Protein AF-A0A4D6GZR5-F1 (afdb_monomer_lite)

Secondary structure (DSSP, 8-state):
-PPPPEETTS--TTHHHHHHHHHHHHHHH-HHHHHHHHHHHHHHHHHHHSTT---TTTT--SHHHHHHHHHHHHHIIIIIIHHHHHHHHHHTT--HHHHHHHHHHHHHHHHHHHHHHHHHHHHHHHHHHHHHHHHHHHHHHHHHHHHS-S-----TTPPPHHHHHHHHHHHHHHHHHHHHHHHHHHHHHHHHHHHHHHHHHHTT--GGG-SSEE--TTHHHHHHHHHHHHHHHHHHHHHHHHHHHHHTTSHHHHTT-

Structure (mmCIF, N/CA/C/O backbone):
data_AF-A0A4D6GZR5-F1
#
_entry.id   AF-A0A4D6GZR5-F1
#
loop_
_atom_site.group_PDB
_atom_site.id
_atom_site.type_symbol
_atom_site.label_atom_id
_atom_site.label_alt_id
_atom_site.label_comp_id
_atom_site.label_asym_id
_atom_site.label_entity_id
_atom_site.label_seq_id
_atom_site.pdbx_PDB_ins_code
_atom_site.Cartn_x
_atom_site.Cartn_y
_atom_site.Cartn_z
_atom_site.occupancy
_atom_site.B_iso_or_equiv
_atom_site.auth_seq_id
_atom_site.auth_comp_id
_atom_site.auth_asym_id
_atom_site.auth_atom_id
_atom_site.pdbx_PDB_model_num
ATOM 1 N N . MET A 1 1 ? -28.769 10.024 -1.193 1.00 38.94 1 MET A N 1
ATOM 2 C CA . MET A 1 1 ? -28.188 8.993 -2.078 1.00 38.94 1 MET A CA 1
ATOM 3 C C . MET A 1 1 ? -27.249 8.169 -1.220 1.00 38.94 1 MET A C 1
ATOM 5 O O . MET A 1 1 ? -26.385 8.772 -0.598 1.00 38.94 1 MET A O 1
ATOM 9 N N . SER A 1 2 ? -27.464 6.856 -1.097 1.00 45.75 2 SER A N 1
ATOM 10 C CA . SER A 1 2 ? -26.464 5.970 -0.483 1.00 45.75 2 SER A CA 1
ATOM 11 C C . SER A 1 2 ? -25.200 6.089 -1.332 1.00 45.75 2 SER A C 1
ATOM 13 O O . SER A 1 2 ? -25.266 5.915 -2.549 1.00 45.75 2 SER A O 1
ATOM 15 N N . ARG A 1 3 ? -24.089 6.521 -0.725 1.00 60.28 3 ARG A N 1
ATOM 16 C CA . ARG A 1 3 ? -22.787 6.440 -1.389 1.00 60.28 3 ARG A CA 1
ATOM 17 C C . ARG A 1 3 ? -22.502 4.955 -1.602 1.00 60.28 3 ARG A C 1
ATOM 19 O O . ARG A 1 3 ? -22.768 4.157 -0.704 1.00 60.28 3 ARG A O 1
ATOM 26 N N . ASN A 1 4 ? -22.020 4.587 -2.786 1.00 75.88 4 ASN A N 1
ATOM 27 C CA . ASN A 1 4 ? -21.517 3.234 -2.995 1.00 75.88 4 ASN A CA 1
ATOM 28 C C . ASN A 1 4 ? -20.353 3.016 -2.025 1.00 75.88 4 ASN A C 1
ATOM 30 O O . ASN A 1 4 ? -19.455 3.855 -1.959 1.00 75.88 4 ASN A O 1
ATOM 34 N N . LYS A 1 5 ? -20.392 1.915 -1.272 1.00 85.00 5 LYS A N 1
ATOM 35 C CA . LYS A 1 5 ? -19.273 1.506 -0.421 1.00 85.00 5 LYS A CA 1
ATOM 36 C C . LYS A 1 5 ? -18.054 1.219 -1.300 1.00 85.00 5 LYS A C 1
ATOM 38 O O . LYS A 1 5 ? -18.185 0.614 -2.365 1.00 85.00 5 LYS A O 1
ATOM 43 N N . ILE A 1 6 ? -16.883 1.647 -0.850 1.00 86.88 6 ILE A N 1
ATOM 44 C CA . ILE A 1 6 ? -15.605 1.371 -1.491 1.00 86.88 6 ILE A CA 1
ATOM 45 C C . ILE A 1 6 ? -15.247 -0.089 -1.227 1.00 86.88 6 ILE A C 1
ATOM 47 O O . ILE A 1 6 ? -15.225 -0.532 -0.081 1.00 86.88 6 ILE A O 1
ATOM 51 N N . ALA A 1 7 ? -14.938 -0.825 -2.286 1.00 84.94 7 ALA A N 1
ATOM 52 C CA . ALA A 1 7 ? -14.400 -2.177 -2.214 1.00 84.94 7 ALA A CA 1
ATOM 53 C C . ALA A 1 7 ? -13.045 -2.216 -2.924 1.00 84.94 7 ALA A C 1
ATOM 55 O O . ALA A 1 7 ? -12.846 -1.502 -3.907 1.00 84.94 7 ALA A O 1
ATOM 56 N N . LEU A 1 8 ? -12.145 -3.103 -2.489 1.00 79.81 8 LEU A N 1
ATOM 57 C CA . LEU A 1 8 ? -10.879 -3.377 -3.192 1.00 79.81 8 LEU A CA 1
ATOM 58 C C . LEU A 1 8 ? -11.082 -3.779 -4.658 1.00 79.81 8 LEU A C 1
ATOM 60 O O . LEU A 1 8 ? -10.209 -3.556 -5.486 1.00 79.81 8 LEU A O 1
ATOM 64 N N . THR A 1 9 ? -12.228 -4.378 -4.966 1.00 74.06 9 THR A N 1
ATOM 65 C CA . THR A 1 9 ? -12.577 -4.897 -6.293 1.00 74.06 9 THR A CA 1
ATOM 66 C C . THR A 1 9 ? -13.249 -3.850 -7.191 1.00 74.06 9 THR A C 1
ATOM 68 O O . THR A 1 9 ? -13.451 -4.094 -8.381 1.00 74.06 9 THR A O 1
ATOM 71 N N . GLY A 1 10 ? -13.643 -2.705 -6.622 1.00 69.31 10 GLY A N 1
ATOM 72 C CA . GLY A 1 10 ? -14.460 -1.684 -7.273 1.00 69.31 10 GLY A CA 1
ATOM 73 C C . GLY A 1 10 ? -13.666 -0.459 -7.737 1.00 69.31 10 GLY A C 1
ATOM 74 O O . GLY A 1 10 ? -12.471 -0.338 -7.471 1.00 69.31 10 GLY A O 1
ATOM 75 N N . PRO A 1 11 ? -14.320 0.487 -8.434 1.00 68.69 11 PRO A N 1
ATOM 76 C CA . PRO A 1 11 ? -13.711 1.780 -8.721 1.00 68.69 11 PRO A CA 1
ATOM 77 C C . PRO A 1 11 ? -13.414 2.528 -7.410 1.00 68.69 11 PRO A C 1
ATOM 79 O O . PRO A 1 11 ? -14.276 2.628 -6.540 1.00 68.69 11 PRO A O 1
ATOM 82 N N . TYR A 1 12 ? -12.210 3.095 -7.283 1.00 76.19 12 TYR A N 1
ATOM 83 C CA . TYR A 1 12 ? -11.782 3.890 -6.116 1.00 76.19 12 TYR A CA 1
ATOM 84 C C . TYR A 1 12 ? -12.319 5.333 -6.122 1.00 76.19 12 TYR A C 1
ATOM 86 O O . TYR A 1 12 ? -11.746 6.222 -5.481 1.00 76.19 12 TYR A O 1
ATOM 94 N N . ASP A 1 13 ? -13.397 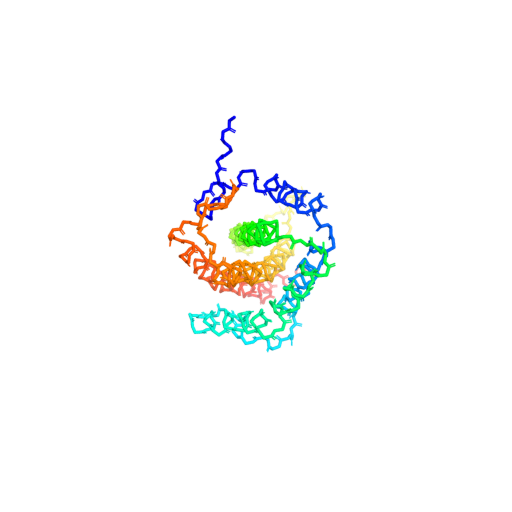5.580 -6.864 1.00 80.81 13 ASP A N 1
ATOM 95 C CA . ASP A 1 13 ? -14.071 6.871 -6.900 1.00 80.81 13 ASP A CA 1
ATOM 96 C C . ASP A 1 13 ? -14.666 7.156 -5.518 1.00 80.81 13 ASP A C 1
ATOM 98 O O . ASP A 1 13 ? -15.414 6.346 -4.974 1.00 80.81 13 ASP A O 1
ATOM 102 N N . GLY A 1 14 ? -14.334 8.304 -4.926 1.00 84.50 14 GLY A N 1
ATOM 103 C CA . GLY A 1 14 ? -14.808 8.657 -3.587 1.00 84.50 14 GLY A CA 1
ATOM 104 C C . GLY A 1 14 ? -13.935 8.155 -2.432 1.00 84.50 14 GLY A C 1
ATOM 105 O O . GLY A 1 14 ? -14.278 8.414 -1.282 1.00 84.50 14 GLY A O 1
ATOM 106 N N . LEU A 1 15 ? -12.817 7.457 -2.693 1.00 89.88 15 LEU A N 1
ATOM 107 C CA . LEU A 1 15 ? -11.941 6.935 -1.634 1.00 89.88 15 LEU A CA 1
ATOM 108 C C . LEU A 1 15 ? -11.377 8.047 -0.735 1.00 89.88 15 LEU A C 1
ATOM 110 O O . LEU A 1 15 ? -11.375 7.914 0.487 1.00 89.88 15 LEU A O 1
ATOM 114 N N . GLU A 1 16 ? -10.901 9.150 -1.316 1.00 89.88 16 GLU A N 1
ATOM 115 C CA . GLU A 1 16 ? -10.348 10.260 -0.528 1.00 89.88 16 GLU A CA 1
ATOM 116 C C . GLU A 1 16 ? -11.445 10.992 0.250 1.00 89.88 16 GLU A C 1
ATOM 118 O O . GLU A 1 16 ? -11.235 11.403 1.390 1.00 89.88 16 GLU A O 1
ATOM 123 N N . GLU A 1 17 ? -12.632 11.138 -0.337 1.00 90.50 17 GLU A N 1
ATOM 124 C CA . GLU A 1 17 ? -13.809 11.681 0.333 1.00 90.50 17 GLU A CA 1
ATOM 125 C C . GLU A 1 17 ? -14.246 10.800 1.509 1.00 90.50 17 GLU A C 1
ATOM 127 O O . GLU A 1 17 ? -14.543 11.335 2.577 1.00 90.50 17 GLU A O 1
ATOM 132 N N . ALA A 1 18 ? -14.244 9.475 1.339 1.00 90.81 18 ALA A N 1
ATOM 133 C CA . ALA A 1 18 ? -14.540 8.504 2.390 1.00 90.81 18 ALA A CA 1
ATOM 134 C C . ALA A 1 18 ? -13.502 8.562 3.518 1.00 90.81 18 ALA A C 1
ATOM 136 O O . ALA A 1 18 ? -13.878 8.679 4.681 1.00 90.81 18 ALA A O 1
ATOM 137 N N . ARG A 1 19 ? -12.199 8.587 3.193 1.00 92.06 19 ARG A N 1
ATOM 138 C CA . ARG A 1 19 ? -11.123 8.757 4.190 1.00 92.06 19 ARG A CA 1
ATOM 139 C C . ARG A 1 19 ? -11.314 10.036 4.992 1.00 92.06 19 ARG A C 1
ATOM 141 O O . ARG A 1 19 ? -11.330 9.988 6.216 1.00 92.06 19 ARG A O 1
ATOM 148 N N . ARG A 1 20 ? -11.530 11.169 4.313 1.00 91.44 20 ARG A N 1
ATOM 149 C CA . ARG A 1 20 ? -11.755 12.465 4.973 1.00 91.44 20 ARG A CA 1
ATOM 150 C C . ARG A 1 20 ? -12.998 12.460 5.853 1.00 91.44 20 ARG A C 1
ATOM 152 O O . ARG A 1 20 ? -12.928 13.001 6.950 1.00 91.44 20 ARG A O 1
ATOM 159 N N . ALA A 1 21 ? -14.105 11.881 5.388 1.00 89.88 21 ALA A N 1
ATOM 160 C CA . ALA A 1 21 ? -15.325 11.763 6.183 1.00 89.88 21 ALA A CA 1
ATOM 161 C C . ALA A 1 21 ? -15.076 10.911 7.435 1.00 89.88 21 ALA A C 1
ATOM 163 O O . ALA A 1 21 ? -15.369 11.345 8.542 1.00 89.88 21 ALA A O 1
ATOM 164 N N . CYS A 1 22 ? -14.420 9.762 7.272 1.00 89.56 22 CYS A N 1
ATOM 165 C CA . CYS A 1 22 ? -14.070 8.868 8.367 1.00 89.56 22 CYS A CA 1
ATOM 166 C C . CYS A 1 22 ? -13.170 9.540 9.411 1.00 89.56 22 CYS A C 1
ATOM 168 O O . CYS A 1 22 ? -13.443 9.471 10.608 1.00 89.56 22 CYS A O 1
ATOM 170 N N . THR A 1 23 ? -12.131 10.253 8.966 1.00 90.06 23 THR A N 1
ATOM 171 C CA . THR A 1 23 ? -11.259 11.037 9.846 1.00 90.06 23 THR A CA 1
ATOM 172 C C . THR A 1 23 ? -12.007 12.180 10.534 1.00 90.06 23 THR A C 1
ATOM 174 O O . THR A 1 23 ? -11.758 12.442 11.709 1.00 90.06 23 THR A O 1
ATOM 177 N N . ALA A 1 24 ? -12.888 12.889 9.821 1.00 88.62 24 ALA A N 1
ATOM 178 C CA . ALA A 1 24 ? -13.644 14.007 10.378 1.00 88.62 24 ALA A CA 1
ATOM 179 C C . ALA A 1 24 ? -14.572 13.541 11.506 1.00 88.62 24 ALA A C 1
ATOM 181 O O . ALA A 1 24 ? -14.504 14.100 12.597 1.00 88.62 24 ALA A O 1
ATOM 182 N N . ASP A 1 25 ? -15.336 12.470 11.280 1.00 85.38 25 ASP A N 1
ATOM 183 C CA . ASP A 1 25 ? -16.261 11.915 12.274 1.00 85.38 25 ASP A CA 1
ATOM 184 C C . ASP A 1 25 ? -15.521 11.444 13.540 1.00 85.38 25 ASP A C 1
ATOM 186 O O . ASP A 1 25 ? -15.954 11.701 14.667 1.00 85.38 25 ASP A O 1
ATOM 190 N N . LEU A 1 26 ? -14.365 10.787 13.363 1.00 86.12 26 LEU A N 1
ATOM 191 C CA . LEU A 1 26 ? -13.508 10.341 14.467 1.00 86.12 26 LEU A CA 1
ATOM 192 C C . LEU A 1 26 ? -12.980 11.520 15.291 1.00 86.12 26 LEU A C 1
ATOM 194 O O . LEU A 1 26 ? -13.049 11.496 16.521 1.00 86.12 26 LEU A O 1
ATOM 198 N N . LYS A 1 27 ? -12.478 12.562 14.615 1.00 88.06 27 LYS A N 1
ATOM 199 C CA . LYS A 1 27 ? -11.950 13.766 15.267 1.00 88.06 27 LYS A CA 1
ATOM 200 C C . LYS A 1 27 ? -13.030 14.585 15.959 1.00 88.06 27 LYS A C 1
ATOM 202 O O . LYS A 1 27 ? -12.740 15.187 16.983 1.00 88.06 27 LYS A O 1
ATOM 207 N N . GLU A 1 28 ? -14.241 14.636 15.414 1.00 85.81 28 GLU A N 1
ATOM 208 C CA . GLU A 1 28 ? -15.358 15.353 16.036 1.00 85.81 28 GLU A CA 1
ATOM 209 C C . GLU A 1 28 ? -15.838 14.644 17.308 1.00 85.81 28 GLU A C 1
ATOM 211 O O . GLU A 1 28 ? -16.123 15.296 18.310 1.00 85.81 28 GLU A O 1
ATOM 216 N N . THR A 1 29 ? -15.872 13.309 17.291 1.00 81.44 29 THR A N 1
ATOM 217 C CA . THR A 1 29 ? -16.409 12.510 18.399 1.00 81.44 29 THR A CA 1
ATOM 218 C C . THR A 1 29 ? -15.407 12.347 19.547 1.00 81.44 29 THR A C 1
ATOM 220 O O . THR A 1 29 ? -15.775 12.494 20.711 1.00 81.44 29 THR A O 1
ATOM 223 N N . SER A 1 30 ? -14.140 12.032 19.252 1.00 85.56 30 SER A N 1
ATOM 224 C CA . SER A 1 30 ? -13.086 11.915 20.269 1.00 85.56 30 SER A CA 1
ATOM 225 C C . SER A 1 30 ? -11.696 12.162 19.660 1.00 85.56 30 SER A C 1
ATOM 227 O O . SER A 1 30 ? -11.034 11.216 19.216 1.00 85.56 30 SER A O 1
ATOM 229 N N . PRO A 1 31 ? -11.223 13.425 19.647 1.00 89.06 31 PRO A N 1
ATOM 230 C CA . PRO A 1 31 ? -9.927 13.779 19.071 1.00 89.06 31 PRO A CA 1
ATOM 231 C C . PRO A 1 31 ? -8.763 13.011 19.706 1.00 89.06 31 PRO A C 1
ATOM 233 O O . PRO A 1 31 ? -7.886 12.527 19.001 1.00 89.06 31 PRO A O 1
ATOM 236 N N . GLU A 1 32 ? -8.777 12.854 21.032 1.00 89.75 32 GLU A N 1
ATOM 237 C CA . GLU A 1 32 ? -7.687 12.221 21.785 1.00 89.75 32 GLU A CA 1
ATOM 238 C C . GLU A 1 32 ? -7.547 10.727 21.469 1.00 89.75 32 GLU A C 1
ATOM 240 O O . GLU A 1 32 ? -6.431 10.228 21.317 1.00 89.75 32 GLU A O 1
ATOM 245 N N . LEU A 1 33 ? -8.668 10.007 21.334 1.00 90.31 33 LEU A N 1
ATOM 246 C CA . LEU A 1 33 ? -8.642 8.600 20.932 1.00 90.31 33 LEU A CA 1
ATOM 247 C C . LEU A 1 33 ? -8.263 8.440 19.469 1.00 90.31 33 LEU A C 1
ATOM 249 O O . LEU A 1 33 ? -7.484 7.545 19.150 1.00 90.31 33 LEU A O 1
ATOM 253 N N . TYR A 1 34 ? -8.768 9.310 18.592 1.00 91.62 34 TYR A N 1
ATOM 254 C CA . TYR A 1 34 ? -8.332 9.323 17.202 1.00 91.62 34 TYR A CA 1
ATOM 255 C C . TYR A 1 34 ? -6.814 9.515 17.110 1.00 91.62 34 TYR A C 1
ATOM 257 O O . TYR A 1 34 ? -6.145 8.730 16.441 1.00 91.62 34 TYR A O 1
ATOM 265 N N . ASP A 1 35 ? -6.262 10.514 17.801 1.00 93.56 35 ASP A N 1
ATOM 266 C CA . ASP A 1 35 ? -4.831 10.812 17.774 1.00 93.56 35 ASP A CA 1
ATOM 267 C C . ASP A 1 35 ? -4.005 9.666 18.368 1.00 93.56 35 ASP A C 1
ATOM 269 O O . ASP A 1 35 ? -2.935 9.359 17.845 1.00 93.56 35 ASP A O 1
ATOM 273 N N . ALA A 1 36 ? -4.504 8.984 19.404 1.00 94.62 36 ALA A N 1
ATOM 274 C CA . ALA A 1 36 ? -3.847 7.808 19.967 1.00 94.62 36 ALA A CA 1
ATOM 275 C C . ALA A 1 36 ? -3.835 6.627 18.981 1.00 94.62 36 ALA A C 1
ATOM 277 O O . ALA A 1 36 ? -2.769 6.077 18.704 1.00 94.62 36 ALA A O 1
ATOM 278 N N . CYS A 1 37 ? -4.990 6.273 18.404 1.00 95.12 37 CYS A N 1
ATOM 279 C CA . CYS A 1 37 ? -5.093 5.211 17.401 1.00 95.12 37 CYS A CA 1
ATOM 280 C C . CYS A 1 37 ? -4.234 5.519 16.170 1.00 95.12 37 CYS A C 1
ATOM 282 O O . CYS A 1 37 ? -3.471 4.670 15.708 1.00 95.12 37 CYS A O 1
ATOM 284 N N . ASN A 1 38 ? -4.328 6.748 15.658 1.00 95.25 38 ASN A N 1
ATOM 285 C CA . ASN A 1 38 ? -3.571 7.201 14.501 1.00 95.25 38 ASN A CA 1
ATOM 286 C C . ASN A 1 38 ? -2.072 7.255 14.793 1.00 95.25 38 ASN A C 1
ATOM 288 O O . ASN A 1 38 ? -1.290 6.759 13.997 1.00 95.25 38 ASN A O 1
ATOM 292 N N . GLY A 1 39 ? -1.662 7.801 15.936 1.00 96.38 39 GLY A N 1
ATOM 293 C CA . GLY A 1 39 ? -0.259 7.845 16.338 1.00 96.38 39 GLY A CA 1
ATOM 294 C C . GLY A 1 39 ? 0.354 6.451 16.455 1.00 96.38 39 GLY A C 1
ATOM 295 O O . GLY A 1 39 ? 1.444 6.224 15.934 1.00 96.38 39 GLY A O 1
ATOM 296 N N . TYR A 1 40 ? -0.363 5.508 17.072 1.00 96.50 40 TYR A N 1
ATOM 297 C CA . TYR A 1 40 ? 0.081 4.120 17.178 1.00 96.50 40 TYR A CA 1
ATOM 298 C C . TYR A 1 40 ? 0.191 3.449 15.803 1.00 96.50 40 TYR A C 1
ATOM 300 O O . TYR A 1 40 ? 1.254 2.940 15.442 1.00 96.50 40 TYR A O 1
ATOM 308 N N . THR A 1 41 ? -0.883 3.498 15.009 1.00 96.62 41 THR A N 1
ATOM 309 C CA . THR A 1 41 ? -0.932 2.851 13.692 1.00 96.62 41 THR A CA 1
ATOM 310 C C . THR A 1 41 ? 0.106 3.444 12.750 1.00 96.62 41 THR A C 1
ATOM 312 O O . THR A 1 41 ? 0.892 2.701 12.180 1.00 96.62 41 THR A O 1
ATOM 315 N N . GLU A 1 42 ? 0.189 4.767 12.619 1.00 96.44 42 GLU A N 1
ATOM 316 C CA . GLU A 1 42 ? 1.158 5.407 11.722 1.00 96.44 42 GLU A CA 1
ATOM 317 C C . GLU A 1 42 ? 2.607 5.174 12.172 1.00 96.44 42 GLU A C 1
ATOM 319 O O . GLU A 1 42 ? 3.485 5.008 11.328 1.00 96.44 42 GLU A O 1
ATOM 324 N N . SER A 1 43 ? 2.871 5.082 13.482 1.00 95.44 43 SER A N 1
ATOM 325 C CA . SER A 1 43 ? 4.193 4.685 13.983 1.00 95.44 43 SER A CA 1
ATOM 326 C C . SER A 1 43 ? 4.553 3.260 13.553 1.00 95.44 43 SER A C 1
ATOM 328 O O . SER A 1 43 ? 5.670 3.026 13.091 1.00 95.44 43 SER A O 1
ATOM 330 N N . LEU A 1 44 ? 3.614 2.317 13.662 1.00 94.38 44 LEU A N 1
ATOM 331 C CA . LEU A 1 44 ? 3.811 0.934 13.223 1.00 94.38 44 LEU A CA 1
ATOM 332 C C . LEU A 1 44 ? 3.997 0.843 11.700 1.00 94.38 44 LEU A C 1
ATOM 334 O O . LEU A 1 44 ? 4.894 0.152 11.222 1.00 94.38 44 LEU A O 1
ATOM 338 N N . ILE A 1 45 ? 3.179 1.560 10.927 1.00 95.06 45 ILE A N 1
ATOM 339 C CA . ILE A 1 45 ? 3.269 1.598 9.461 1.00 95.06 45 ILE A CA 1
ATOM 340 C C . ILE A 1 45 ? 4.604 2.201 9.015 1.00 95.06 45 ILE A C 1
ATOM 342 O O . ILE A 1 45 ? 5.243 1.669 8.105 1.00 95.06 45 ILE A O 1
ATOM 346 N N . ALA A 1 46 ? 5.071 3.260 9.681 1.00 92.81 46 ALA A N 1
ATOM 347 C CA . ALA A 1 46 ? 6.384 3.840 9.428 1.00 92.81 46 ALA A CA 1
ATOM 348 C C . ALA A 1 46 ? 7.516 2.846 9.727 1.00 92.81 46 ALA A C 1
ATOM 350 O O . ALA A 1 46 ? 8.461 2.747 8.944 1.00 92.81 46 ALA A O 1
ATOM 351 N N . GLU A 1 47 ? 7.415 2.074 10.813 1.00 91.00 47 GLU A N 1
ATOM 352 C CA . GLU A 1 47 ? 8.396 1.042 11.163 1.00 91.00 47 GLU A CA 1
ATOM 353 C C . GLU A 1 47 ? 8.453 -0.080 10.117 1.00 91.00 47 GLU A C 1
ATOM 355 O O . GLU A 1 47 ? 9.543 -0.492 9.710 1.00 91.00 47 GLU A O 1
ATOM 360 N N . VAL A 1 48 ? 7.285 -0.524 9.644 1.00 89.44 48 VAL A N 1
ATOM 361 C CA . VAL A 1 48 ? 7.129 -1.507 8.563 1.00 89.44 48 VAL A CA 1
ATOM 362 C C . VAL A 1 48 ? 7.678 -0.988 7.233 1.00 89.44 48 VAL A C 1
ATOM 364 O O . VAL A 1 48 ? 8.304 -1.740 6.487 1.00 89.44 48 VAL A O 1
ATOM 367 N N . SER A 1 49 ? 7.436 0.287 6.927 1.00 85.75 49 SER A N 1
ATOM 368 C CA . SER A 1 49 ? 7.872 0.944 5.691 1.00 85.75 49 SER A CA 1
ATOM 369 C C . SER A 1 49 ? 9.365 1.268 5.659 1.00 85.75 49 SER A C 1
ATOM 371 O O . SER A 1 49 ? 9.920 1.504 4.581 1.00 85.75 49 SER A O 1
ATOM 373 N N . ALA A 1 50 ? 10.023 1.336 6.817 1.00 82.00 50 ALA A N 1
ATOM 374 C CA . ALA A 1 50 ? 11.402 1.782 6.918 1.00 82.00 50 ALA A CA 1
ATOM 375 C C . ALA A 1 50 ? 12.377 0.772 6.293 1.00 82.00 50 ALA A C 1
ATOM 377 O O . ALA A 1 50 ? 12.480 -0.391 6.694 1.00 82.00 50 ALA A O 1
ATOM 378 N N . SER A 1 51 ? 13.173 1.246 5.332 1.00 63.91 51 SER A N 1
ATOM 379 C CA . SER A 1 51 ? 14.241 0.453 4.728 1.00 63.91 51 SER A CA 1
ATOM 380 C C . SER A 1 51 ? 15.294 0.075 5.777 1.00 63.91 51 SER A C 1
ATOM 382 O O . SER A 1 51 ? 15.943 0.956 6.339 1.00 63.91 51 SER A O 1
ATOM 384 N N . GLY A 1 52 ? 15.507 -1.225 5.997 1.00 61.16 52 GLY A N 1
ATOM 385 C CA . GLY A 1 52 ? 16.569 -1.742 6.871 1.00 61.16 52 GLY A CA 1
ATOM 386 C C . GLY A 1 52 ? 16.102 -2.310 8.213 1.00 61.16 52 GLY A C 1
ATOM 387 O O . GLY A 1 52 ? 16.907 -2.945 8.892 1.00 61.16 52 GLY A O 1
ATOM 388 N N . ASN A 1 53 ? 14.823 -2.169 8.567 1.00 66.19 53 ASN A N 1
ATOM 389 C CA . ASN A 1 53 ? 14.259 -2.866 9.720 1.00 66.19 53 ASN A CA 1
ATOM 390 C C . ASN A 1 53 ? 13.950 -4.325 9.362 1.00 66.19 53 ASN A C 1
ATOM 392 O O . ASN A 1 53 ? 13.295 -4.618 8.359 1.00 66.19 53 ASN A O 1
ATOM 396 N N . ALA A 1 54 ? 14.414 -5.259 10.194 1.00 77.50 54 ALA A N 1
ATOM 397 C CA . ALA A 1 54 ? 14.144 -6.685 10.037 1.00 77.50 54 ALA A CA 1
ATOM 398 C C . ALA A 1 54 ? 12.758 -7.039 10.600 1.00 77.50 54 ALA A C 1
ATOM 400 O O . ALA A 1 54 ? 12.644 -7.782 11.573 1.00 77.50 54 ALA A O 1
ATOM 401 N N . ILE A 1 55 ? 11.702 -6.486 9.998 1.00 90.38 55 ILE A N 1
ATOM 402 C CA . ILE A 1 55 ? 10.329 -6.858 10.340 1.00 90.38 55 ILE A CA 1
ATOM 403 C C . ILE A 1 55 ? 10.048 -8.273 9.813 1.00 90.38 55 ILE A C 1
ATOM 405 O O . ILE A 1 55 ? 10.255 -8.533 8.622 1.00 90.38 55 ILE A O 1
ATOM 409 N N . PRO A 1 56 ? 9.585 -9.209 10.659 1.00 90.75 56 PRO A N 1
ATOM 410 C CA . PRO A 1 56 ? 9.286 -10.567 10.224 1.00 90.75 56 PRO A CA 1
ATOM 411 C C . PRO A 1 56 ? 8.269 -10.587 9.075 1.00 90.75 56 PRO A C 1
ATOM 413 O O . PRO A 1 56 ? 7.184 -10.026 9.184 1.00 90.75 56 PRO A O 1
ATOM 416 N N . GLY A 1 57 ? 8.617 -11.242 7.964 1.00 88.94 57 GLY A N 1
ATOM 417 C CA . GLY A 1 57 ? 7.720 -11.410 6.815 1.00 88.94 57 GLY A CA 1
ATOM 418 C C . GLY A 1 57 ? 7.502 -10.165 5.941 1.00 88.94 57 GLY A C 1
ATOM 419 O O . GLY A 1 57 ? 6.781 -10.253 4.950 1.00 88.94 57 GLY A O 1
ATOM 420 N N . SER A 1 58 ? 8.147 -9.024 6.224 1.00 89.50 58 SER A N 1
ATOM 421 C CA . SER A 1 58 ? 7.948 -7.769 5.466 1.00 89.50 58 SER A CA 1
ATOM 422 C C . SER A 1 58 ? 8.401 -7.827 4.005 1.00 89.50 58 SER A C 1
ATOM 424 O O . SER A 1 58 ? 8.018 -6.991 3.188 1.00 89.50 58 SER A O 1
ATOM 426 N N . ALA A 1 59 ? 9.189 -8.840 3.637 1.00 87.12 59 ALA A N 1
ATOM 427 C CA . ALA A 1 59 ? 9.549 -9.087 2.247 1.00 87.12 59 ALA A CA 1
ATOM 428 C C . ALA A 1 59 ? 8.333 -9.511 1.401 1.00 87.12 59 ALA A C 1
ATOM 430 O O . ALA A 1 59 ? 8.315 -9.266 0.189 1.00 87.12 59 ALA A O 1
ATOM 431 N N . LEU A 1 60 ? 7.308 -10.105 2.030 1.00 89.81 60 LEU A N 1
ATOM 432 C CA . LEU A 1 60 ? 6.058 -10.521 1.393 1.00 89.81 60 LEU A CA 1
ATOM 433 C C . LEU A 1 60 ? 6.316 -11.335 0.113 1.00 89.81 60 LEU A C 1
ATOM 435 O O . LEU A 1 60 ? 5.709 -11.070 -0.928 1.00 89.81 60 LEU A O 1
ATOM 439 N N . THR A 1 61 ? 7.293 -12.248 0.139 1.00 88.06 61 THR A N 1
ATOM 440 C CA . THR A 1 61 ? 7.708 -12.999 -1.060 1.00 88.06 61 THR A CA 1
ATOM 441 C C . THR A 1 61 ? 6.789 -14.173 -1.361 1.00 88.06 61 THR A C 1
ATOM 443 O O . THR A 1 61 ? 6.587 -14.518 -2.521 1.00 88.06 61 THR A O 1
ATOM 446 N N . ASP A 1 62 ? 6.185 -14.745 -0.326 1.00 89.62 62 ASP A N 1
ATOM 447 C CA . ASP A 1 62 ? 5.259 -15.862 -0.418 1.00 89.62 62 ASP A CA 1
ATOM 448 C C . ASP A 1 62 ? 4.184 -15.774 0.680 1.00 89.62 62 ASP A C 1
ATOM 450 O O . ASP A 1 62 ? 4.089 -14.796 1.431 1.00 89.62 62 ASP A O 1
ATOM 454 N N . ASP A 1 63 ? 3.313 -16.780 0.744 1.00 90.38 63 ASP A N 1
ATOM 455 C CA . ASP A 1 63 ? 2.229 -16.840 1.729 1.00 90.38 63 ASP A CA 1
ATOM 456 C C . ASP A 1 63 ? 2.728 -17.081 3.158 1.00 90.38 63 ASP A C 1
ATOM 458 O O . ASP A 1 63 ? 2.057 -16.694 4.115 1.00 90.38 63 ASP A O 1
ATOM 462 N N . LYS A 1 64 ? 3.924 -17.659 3.322 1.00 94.06 64 LYS A N 1
ATOM 463 C CA . LYS A 1 64 ? 4.541 -17.838 4.636 1.00 94.06 64 LYS A CA 1
ATOM 464 C C . LYS A 1 64 ? 5.015 -16.496 5.185 1.00 94.06 64 LYS A C 1
ATOM 466 O O . LYS A 1 64 ? 4.730 -16.194 6.342 1.00 94.06 64 LYS A O 1
ATOM 471 N N . ASP A 1 65 ? 5.682 -15.689 4.366 1.00 92.94 65 ASP A N 1
ATOM 472 C CA . ASP A 1 65 ? 6.057 -14.319 4.715 1.00 92.94 65 ASP A CA 1
ATOM 473 C C . ASP A 1 65 ? 4.821 -13.500 5.091 1.00 92.94 65 ASP A C 1
ATOM 475 O O . ASP A 1 65 ? 4.811 -12.852 6.135 1.00 92.94 65 ASP A O 1
ATOM 479 N N . LEU A 1 66 ? 3.748 -13.585 4.296 1.00 92.81 66 LEU A N 1
ATOM 480 C CA . LEU A 1 66 ? 2.493 -12.892 4.595 1.00 92.81 66 LEU A CA 1
ATOM 481 C C . LEU A 1 66 ? 1.894 -13.328 5.941 1.00 92.81 66 LEU A C 1
ATOM 483 O O . LEU A 1 66 ? 1.460 -12.479 6.719 1.00 92.81 66 LEU A O 1
ATOM 487 N N . ALA A 1 67 ? 1.876 -14.630 6.235 1.00 94.62 67 ALA A N 1
ATOM 488 C CA . ALA A 1 67 ? 1.360 -15.141 7.502 1.00 94.62 67 ALA A CA 1
ATOM 489 C C . ALA A 1 67 ? 2.180 -14.634 8.700 1.00 94.62 67 ALA A C 1
ATOM 491 O O . ALA A 1 67 ? 1.607 -14.171 9.686 1.00 94.62 67 ALA A O 1
ATOM 492 N N . VAL A 1 68 ? 3.512 -14.664 8.595 1.00 95.88 68 VAL A N 1
ATOM 493 C CA . VAL A 1 68 ? 4.422 -14.148 9.630 1.00 95.88 68 VAL A CA 1
ATOM 494 C C . VAL A 1 68 ? 4.243 -12.640 9.814 1.00 95.88 68 VAL A C 1
ATOM 496 O O . VAL A 1 68 ? 4.190 -12.163 10.945 1.00 95.88 68 VAL A O 1
ATOM 499 N N . PHE A 1 69 ? 4.088 -11.898 8.719 1.00 95.25 69 PHE A N 1
ATOM 500 C CA . PHE A 1 69 ? 3.870 -10.458 8.747 1.00 95.25 69 PHE A CA 1
ATOM 501 C C . PHE A 1 69 ? 2.545 -10.085 9.426 1.00 95.25 69 PHE A C 1
ATOM 503 O O . PHE A 1 69 ? 2.519 -9.265 10.343 1.00 95.25 69 PHE A O 1
ATOM 510 N N . ARG A 1 70 ? 1.443 -10.746 9.047 1.00 95.19 70 ARG A N 1
ATOM 511 C CA . ARG A 1 70 ? 0.132 -10.574 9.698 1.00 95.19 70 ARG A CA 1
ATOM 512 C C . ARG A 1 70 ? 0.194 -10.937 11.183 1.00 95.19 70 ARG A C 1
ATOM 514 O O . ARG A 1 70 ? -0.372 -10.229 12.010 1.00 95.19 70 ARG A O 1
ATOM 521 N N . GLN A 1 71 ? 0.912 -12.006 11.534 1.00 96.56 71 GLN A N 1
ATOM 522 C CA . GLN A 1 71 ? 1.114 -12.397 12.927 1.00 96.56 71 GLN A CA 1
ATOM 523 C C . GLN A 1 71 ? 1.895 -11.342 13.718 1.00 96.56 71 GLN A C 1
ATOM 525 O O . GLN A 1 71 ? 1.520 -11.061 14.853 1.00 96.56 71 GLN A O 1
ATOM 530 N N . PHE A 1 72 ? 2.935 -10.744 13.133 1.00 96.12 72 PHE A N 1
ATOM 531 C CA . PHE A 1 72 ? 3.678 -9.652 13.760 1.00 96.12 72 PHE A CA 1
ATOM 532 C C . PHE A 1 72 ? 2.756 -8.467 14.076 1.00 96.12 72 PHE A C 1
ATOM 534 O O . PHE A 1 72 ? 2.679 -8.058 15.231 1.00 96.12 72 PHE A O 1
ATOM 541 N N . ILE A 1 73 ? 1.992 -7.970 13.093 1.00 97.00 73 ILE A N 1
ATOM 542 C CA . ILE A 1 73 ? 1.042 -6.860 13.301 1.00 97.00 73 ILE A CA 1
ATOM 543 C C . ILE A 1 73 ? 0.014 -7.212 14.380 1.00 97.00 73 ILE A C 1
ATOM 545 O O . ILE A 1 73 ? -0.260 -6.397 15.263 1.00 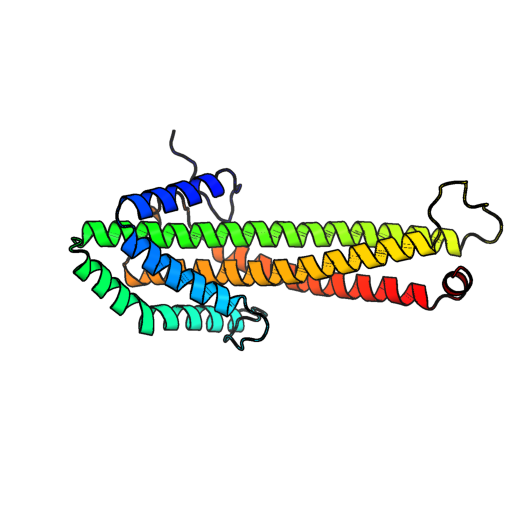97.00 73 ILE A O 1
ATOM 549 N N . LYS A 1 74 ? -0.507 -8.443 14.351 1.00 96.94 74 LYS A N 1
ATOM 550 C CA . LYS A 1 74 ? -1.442 -8.933 15.363 1.00 96.94 74 LYS A CA 1
ATOM 551 C C . LYS A 1 74 ? -0.838 -8.904 16.760 1.00 96.94 74 LYS A C 1
ATOM 553 O O . LYS A 1 74 ? -1.475 -8.371 17.659 1.00 96.94 74 LYS A O 1
ATOM 558 N N . GLN A 1 75 ? 0.377 -9.422 16.937 1.00 96.25 75 GLN A N 1
ATOM 559 C CA . GLN A 1 75 ? 1.075 -9.395 18.225 1.00 96.25 75 GLN A CA 1
ATOM 560 C C . GLN A 1 75 ? 1.259 -7.967 18.733 1.00 96.25 75 GLN A C 1
ATOM 562 O O . GLN A 1 75 ? 0.987 -7.716 19.904 1.00 96.25 75 GLN A O 1
ATOM 567 N N . GLN A 1 76 ? 1.626 -7.029 17.850 1.00 96.19 76 GLN A N 1
ATOM 568 C CA . GLN A 1 76 ? 1.745 -5.620 18.222 1.00 96.19 76 GLN A CA 1
ATOM 569 C C . GLN A 1 76 ? 0.440 -5.087 18.832 1.00 96.19 76 GLN A C 1
ATOM 571 O O . GLN A 1 76 ? 0.453 -4.482 19.905 1.00 96.19 76 GLN A O 1
ATOM 576 N N . HIS A 1 77 ? -0.697 -5.406 18.210 1.00 97.00 77 HIS A N 1
ATOM 577 C CA . HIS A 1 77 ? -1.995 -4.939 18.684 1.00 97.00 77 HIS A CA 1
ATOM 578 C C . HIS A 1 77 ? -2.448 -5.648 19.964 1.00 97.00 77 HIS A C 1
ATOM 580 O O . HIS A 1 77 ? -2.831 -4.998 20.939 1.00 97.00 77 HIS A O 1
ATOM 586 N N . THR A 1 78 ? -2.378 -6.981 19.984 1.00 94.19 78 THR A N 1
ATOM 587 C CA . THR A 1 78 ? -2.887 -7.785 21.100 1.00 94.19 78 THR A CA 1
ATOM 588 C C . THR A 1 78 ? -2.050 -7.638 22.366 1.00 94.19 78 THR A C 1
ATOM 590 O O . THR A 1 78 ? -2.605 -7.655 23.459 1.00 94.19 78 THR A O 1
ATOM 593 N N . GLU A 1 79 ? -0.724 -7.510 22.247 1.00 92.94 79 GLU A N 1
ATOM 594 C CA . GLU A 1 79 ? 0.164 -7.424 23.414 1.00 92.94 79 GLU A CA 1
ATOM 595 C C . GLU A 1 79 ? 0.339 -5.987 23.913 1.00 92.94 79 GLU A C 1
ATOM 597 O O . GLU A 1 79 ? 0.426 -5.780 25.124 1.00 92.94 79 GLU A O 1
ATOM 602 N N . TYR A 1 80 ? 0.383 -4.994 23.014 1.00 92.06 80 TYR A N 1
ATOM 603 C CA . TYR A 1 80 ? 0.828 -3.641 23.377 1.00 92.06 80 TYR A CA 1
ATOM 604 C C . TYR A 1 80 ? -0.220 -2.549 23.195 1.00 92.06 80 TYR A C 1
ATOM 606 O O . TYR A 1 80 ? -0.063 -1.481 23.783 1.00 92.06 80 TYR A O 1
ATOM 614 N N . TRP A 1 81 ? -1.277 -2.779 22.413 1.00 96.94 81 TRP A N 1
ATOM 615 C CA . TRP A 1 81 ? -2.192 -1.703 22.037 1.00 96.94 81 TRP A CA 1
ATOM 616 C C . TRP A 1 81 ? -3.572 -1.798 22.670 1.00 96.94 81 TRP A C 1
ATOM 618 O O . TRP A 1 81 ? -4.007 -0.845 23.307 1.00 96.94 81 TRP A O 1
ATOM 628 N N . PHE A 1 82 ? -4.276 -2.923 22.535 1.00 96.88 82 PHE A N 1
ATOM 629 C CA . PHE A 1 82 ? -5.695 -2.967 22.910 1.00 96.88 82 PHE A CA 1
ATOM 630 C C . PHE A 1 82 ? -5.939 -2.747 24.405 1.00 96.88 82 PHE A C 1
ATOM 632 O O . PHE A 1 82 ? -6.900 -2.074 24.780 1.00 96.88 82 PHE A O 1
ATOM 639 N N . ALA A 1 83 ? -5.033 -3.214 25.269 1.00 94.31 83 ALA A N 1
ATOM 640 C CA . ALA A 1 83 ? -5.099 -2.917 26.698 1.00 94.31 83 ALA A CA 1
ATOM 641 C C . ALA A 1 83 ? -4.964 -1.407 26.988 1.00 94.31 83 ALA A C 1
ATOM 643 O O . ALA A 1 83 ? -5.734 -0.866 27.784 1.00 94.31 83 ALA A O 1
ATOM 644 N N . ASP A 1 84 ? -4.032 -0.720 26.316 1.00 96.00 84 ASP A N 1
ATOM 645 C CA . ASP A 1 84 ? -3.851 0.733 26.431 1.00 96.00 84 ASP A CA 1
ATOM 646 C C . ASP A 1 84 ? -5.067 1.482 25.870 1.00 96.00 84 ASP 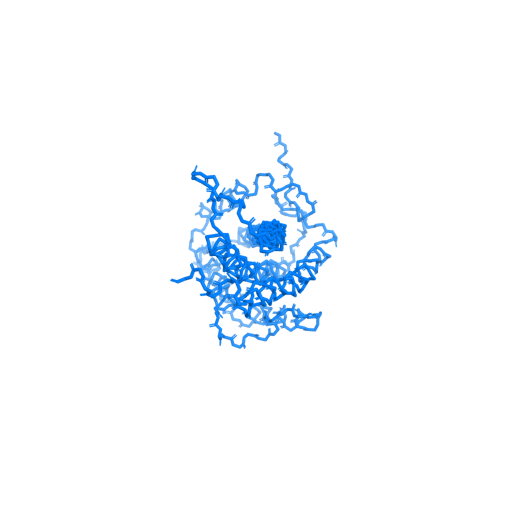A C 1
ATOM 648 O O . ASP A 1 84 ? -5.623 2.356 26.534 1.00 96.00 84 ASP A O 1
ATOM 652 N N . LEU A 1 85 ? -5.554 1.084 24.692 1.00 96.25 85 LEU A N 1
ATOM 653 C CA . LEU A 1 85 ? -6.723 1.679 24.049 1.00 96.25 85 LEU A CA 1
ATOM 654 C C . LEU A 1 85 ? -7.980 1.585 24.926 1.00 96.25 85 LEU A C 1
ATOM 656 O O . LEU A 1 85 ? -8.690 2.577 25.093 1.00 96.25 85 LEU A O 1
ATOM 660 N N . ASN A 1 86 ? -8.231 0.428 25.542 1.00 94.38 86 ASN A N 1
ATOM 661 C CA . ASN A 1 86 ? -9.349 0.245 26.471 1.00 94.38 86 ASN A CA 1
ATOM 662 C C . ASN A 1 86 ? -9.200 1.135 27.723 1.00 94.38 86 ASN A C 1
ATOM 664 O O . ASN A 1 86 ? -10.178 1.720 28.204 1.00 94.38 86 ASN A O 1
ATOM 668 N N . GLY A 1 87 ? -7.972 1.295 28.231 1.00 93.88 87 GLY A N 1
ATOM 669 C CA . GLY A 1 87 ? -7.666 2.223 29.323 1.00 93.88 87 GLY A CA 1
ATOM 670 C C . GLY A 1 87 ? -7.912 3.687 28.944 1.00 93.88 87 GLY A C 1
ATOM 671 O O . GLY A 1 87 ? -8.475 4.446 29.737 1.00 93.88 87 GLY A O 1
ATOM 672 N N . ARG A 1 88 ? -7.578 4.081 27.710 1.00 94.19 88 ARG A N 1
ATOM 673 C CA . ARG A 1 88 ? -7.864 5.423 27.177 1.00 94.19 88 ARG A CA 1
ATOM 674 C C . ARG A 1 88 ? -9.357 5.667 27.014 1.00 94.19 88 ARG A C 1
ATOM 676 O O . ARG A 1 88 ? -9.830 6.717 27.431 1.00 94.19 88 ARG A O 1
ATOM 683 N N . GLY A 1 89 ? -10.101 4.696 26.481 1.00 90.44 89 GLY A N 1
ATOM 684 C CA . GLY A 1 89 ? -11.561 4.775 26.375 1.00 90.44 89 GLY A CA 1
ATOM 685 C C . GLY A 1 89 ? -12.224 4.987 27.737 1.00 90.44 89 GLY A C 1
ATOM 686 O O . GLY A 1 89 ? -13.078 5.858 27.883 1.00 90.44 89 GLY A O 1
ATOM 687 N N . SER A 1 90 ? -11.744 4.266 28.754 1.00 89.81 90 SER A N 1
ATOM 688 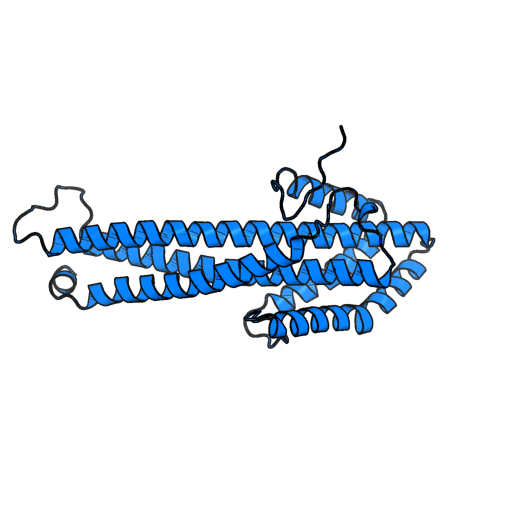C CA . SER A 1 90 ? -12.190 4.433 30.143 1.00 89.81 90 SER A CA 1
ATOM 689 C C . SER A 1 90 ? -11.817 5.806 30.719 1.00 89.81 90 SER A C 1
ATOM 691 O O . SER A 1 90 ? -12.609 6.417 31.427 1.00 89.81 90 SER A O 1
ATOM 693 N N . THR A 1 91 ? -10.619 6.312 30.410 1.00 92.06 91 THR A N 1
ATOM 694 C CA . THR A 1 91 ? -10.147 7.630 30.879 1.00 92.06 91 THR A CA 1
ATOM 695 C C . THR A 1 91 ? -10.935 8.781 30.254 1.00 92.06 91 THR A C 1
ATOM 697 O O . THR A 1 91 ? -11.179 9.786 30.915 1.00 92.06 91 THR A O 1
ATOM 700 N N . ALA A 1 92 ? -11.368 8.614 29.005 1.00 88.00 92 ALA A N 1
ATOM 701 C CA . ALA A 1 92 ? -12.194 9.570 28.277 1.00 88.00 92 ALA A CA 1
ATOM 702 C C . ALA A 1 92 ? -13.683 9.545 28.693 1.00 88.00 92 ALA A C 1
ATOM 704 O O . ALA A 1 92 ? -14.492 10.219 28.060 1.00 88.00 92 ALA A O 1
ATOM 705 N N . ASP A 1 93 ? -14.045 8.767 29.724 1.00 89.06 93 ASP A N 1
ATOM 706 C CA . ASP A 1 93 ? -15.418 8.582 30.225 1.00 89.06 93 ASP A CA 1
ATOM 707 C C . ASP A 1 93 ? -16.417 8.179 29.125 1.00 89.06 93 ASP A C 1
ATOM 709 O O . ASP A 1 93 ? -17.588 8.566 29.113 1.00 89.06 93 ASP A O 1
ATOM 713 N N . LEU A 1 94 ? -15.945 7.400 28.146 1.00 87.62 94 LEU A N 1
ATOM 714 C CA . LEU A 1 94 ? -16.801 6.913 27.076 1.00 87.62 94 LEU A CA 1
ATOM 715 C C . LEU A 1 94 ? -17.569 5.678 27.533 1.00 87.62 94 LEU A C 1
ATOM 717 O O . LEU A 1 94 ? -16.991 4.667 27.934 1.00 87.62 94 LEU A O 1
ATOM 721 N N . GLY A 1 95 ? -18.891 5.726 27.375 1.00 90.88 95 GLY A N 1
ATOM 722 C CA . GLY A 1 95 ? -19.714 4.523 27.424 1.00 90.88 95 GLY A CA 1
ATOM 723 C C . GLY A 1 95 ? -19.297 3.525 26.338 1.00 90.88 95 GLY A C 1
ATOM 724 O O . GLY A 1 95 ? -18.800 3.914 25.277 1.00 90.88 95 GLY A O 1
ATOM 725 N N . TRP A 1 96 ? -19.542 2.236 26.585 1.00 91.94 96 TRP A N 1
ATOM 726 C CA . TRP A 1 96 ? -19.143 1.153 25.678 1.00 91.94 96 TRP A CA 1
ATOM 727 C C . TRP A 1 96 ? -19.606 1.369 24.232 1.00 91.94 96 TRP A C 1
ATOM 729 O O . TRP A 1 96 ? -18.814 1.201 23.312 1.00 91.94 96 TRP A O 1
ATOM 739 N N . ASP A 1 97 ? -20.848 1.808 24.021 1.00 92.25 97 ASP A N 1
ATOM 740 C CA . ASP A 1 97 ? -21.391 2.013 22.673 1.00 92.25 97 ASP A CA 1
ATOM 741 C C . ASP A 1 97 ? -20.676 3.143 21.917 1.00 92.25 97 ASP A C 1
ATOM 743 O O . ASP A 1 97 ? -20.410 3.023 20.718 1.00 92.25 97 ASP A O 1
ATOM 747 N N . ALA A 1 98 ? -20.318 4.225 22.616 1.00 90.50 98 ALA A N 1
ATOM 748 C CA . ALA A 1 98 ? -19.576 5.342 22.034 1.00 90.50 98 ALA A CA 1
ATOM 749 C C . ALA A 1 98 ? -18.142 4.922 21.686 1.00 90.50 98 ALA A C 1
ATOM 751 O O . ALA A 1 98 ? -17.668 5.180 20.579 1.00 90.50 98 ALA A O 1
ATOM 752 N N . PHE A 1 99 ? -17.480 4.207 22.598 1.00 93.31 99 PHE A N 1
ATOM 753 C CA . PHE A 1 99 ? -16.152 3.654 22.362 1.00 93.31 99 PHE A CA 1
ATOM 754 C C . PHE A 1 99 ? -16.146 2.648 21.201 1.00 93.31 99 PHE A C 1
ATOM 756 O O . PHE A 1 99 ? -15.346 2.782 20.277 1.00 93.31 99 PHE A O 1
ATOM 763 N N . ARG A 1 100 ? -17.080 1.690 21.178 1.00 93.31 100 ARG A N 1
ATOM 764 C CA . ARG A 1 100 ? -17.203 0.709 20.091 1.00 93.31 100 ARG A CA 1
ATOM 765 C C . ARG A 1 100 ? -17.461 1.393 18.751 1.00 93.31 100 ARG A C 1
ATOM 767 O O . ARG A 1 100 ? -16.836 1.021 17.766 1.00 93.31 100 ARG A O 1
ATOM 774 N N . SER A 1 101 ? -18.317 2.414 18.707 1.00 91.94 101 SER A N 1
ATOM 775 C CA . SER A 1 101 ? -18.585 3.173 17.474 1.00 91.94 101 SER A CA 1
ATOM 776 C C . SER A 1 101 ? -17.323 3.847 16.925 1.00 91.94 101 SER A C 1
ATOM 778 O O . SER A 1 101 ? -17.063 3.788 15.723 1.00 91.94 101 SER A O 1
ATOM 780 N N . LEU A 1 102 ? -16.495 4.429 17.800 1.00 92.50 102 LEU A N 1
ATOM 781 C CA . LEU A 1 102 ? -15.195 4.991 17.419 1.00 92.50 102 LEU A CA 1
ATOM 782 C C . LEU A 1 102 ? -14.242 3.919 16.895 1.00 92.50 102 LEU A C 1
ATOM 784 O O . LEU A 1 102 ? -13.579 4.125 15.883 1.00 92.50 102 LEU A O 1
ATOM 788 N N . VAL A 1 103 ? -14.183 2.769 17.564 1.00 95.00 103 VAL A N 1
ATOM 789 C CA . VAL A 1 103 ? -13.323 1.657 17.157 1.00 95.00 103 VAL A CA 1
ATOM 790 C C . VAL A 1 103 ? -13.740 1.093 15.797 1.00 95.00 103 VAL A C 1
ATOM 792 O O . VAL A 1 103 ? -12.880 0.896 14.941 1.00 95.00 103 VAL A O 1
ATOM 795 N N . VAL A 1 104 ? -15.042 0.915 15.552 1.00 95.31 104 VAL A N 1
ATOM 796 C CA . VAL A 1 104 ? -15.583 0.524 14.238 1.00 95.31 104 VAL A CA 1
ATOM 797 C C . VAL A 1 104 ? -15.151 1.519 13.167 1.00 95.31 104 VAL A C 1
ATOM 799 O O . VAL A 1 104 ? -14.643 1.125 12.117 1.00 95.31 104 VAL A O 1
ATOM 802 N N . ARG A 1 105 ? -15.291 2.817 13.449 1.00 94.12 105 ARG A N 1
ATOM 803 C CA . ARG A 1 105 ? -14.907 3.872 12.510 1.00 94.12 105 ARG A CA 1
ATOM 804 C C . ARG A 1 105 ? -13.391 3.917 12.286 1.00 94.12 105 ARG A C 1
ATOM 806 O O . ARG A 1 105 ? -12.942 4.191 11.180 1.00 94.12 105 ARG A O 1
ATOM 813 N N . TYR A 1 106 ? -12.582 3.602 13.294 1.00 95.69 106 TYR A N 1
ATOM 814 C CA . TYR A 1 106 ? -11.131 3.527 13.131 1.00 95.69 106 TYR A CA 1
ATOM 815 C C . TYR A 1 106 ? -10.692 2.292 12.329 1.00 95.69 106 TYR A C 1
ATOM 817 O O . TYR A 1 106 ? -9.825 2.404 11.462 1.00 95.69 106 TYR A O 1
ATOM 825 N N . ALA A 1 107 ? -11.320 1.135 12.552 1.00 96.56 107 ALA A N 1
ATOM 826 C CA . ALA A 1 107 ? -11.095 -0.065 11.746 1.00 96.56 107 ALA A CA 1
ATOM 827 C C . ALA A 1 107 ? -11.424 0.195 10.266 1.00 96.56 107 ALA A C 1
ATOM 829 O O . ALA A 1 107 ? -10.640 -0.131 9.376 1.00 96.56 107 ALA A O 1
ATOM 830 N N . GLU A 1 108 ? -12.539 0.878 10.005 1.00 95.56 108 GLU A N 1
ATOM 831 C CA . GLU A 1 108 ? -12.913 1.337 8.669 1.00 95.56 108 GLU A CA 1
ATOM 832 C C . GLU A 1 108 ? -11.864 2.268 8.045 1.00 95.56 108 GLU A C 1
ATOM 834 O O . GLU A 1 108 ? -11.472 2.079 6.892 1.00 95.56 108 GLU A O 1
ATOM 839 N N . HIS A 1 109 ? -11.358 3.239 8.810 1.00 95.38 109 HIS A N 1
ATOM 840 C CA . HIS A 1 109 ? -10.282 4.123 8.363 1.00 95.38 109 HIS A CA 1
ATOM 841 C C . HIS A 1 109 ? -9.013 3.343 7.980 1.00 95.38 109 HIS A C 1
ATOM 843 O O . HIS A 1 109 ? -8.390 3.653 6.962 1.00 95.38 109 HIS A O 1
ATOM 849 N N . ALA A 1 110 ? -8.649 2.310 8.747 1.00 96.44 110 ALA A N 1
ATOM 850 C CA . ALA A 1 110 ? -7.526 1.437 8.418 1.00 96.44 110 ALA A CA 1
ATOM 851 C C . ALA A 1 110 ? -7.752 0.709 7.081 1.00 96.44 110 ALA A C 1
ATOM 853 O O . ALA A 1 110 ? -6.878 0.750 6.216 1.00 96.44 110 ALA A O 1
ATOM 854 N N . TYR A 1 111 ? -8.935 0.139 6.836 1.00 95.69 111 TYR A N 1
ATOM 855 C CA . TYR A 1 111 ? -9.242 -0.467 5.535 1.00 95.69 111 TYR A CA 1
ATOM 856 C C . TYR A 1 111 ? -9.205 0.548 4.384 1.00 95.69 111 TYR A C 1
ATOM 858 O O . TYR A 1 111 ? -8.622 0.268 3.337 1.00 95.69 111 TYR A O 1
ATOM 866 N N . LEU A 1 112 ? -9.737 1.759 4.569 1.00 95.00 112 LEU A N 1
ATOM 867 C CA . LEU A 1 112 ? -9.648 2.813 3.553 1.00 95.00 112 LEU A CA 1
ATOM 868 C C . LEU A 1 112 ? -8.189 3.210 3.259 1.00 95.00 112 LEU A C 1
ATOM 870 O O . LEU A 1 112 ? -7.831 3.434 2.100 1.00 95.00 112 LEU A O 1
ATOM 874 N N . ASN A 1 113 ? -7.324 3.257 4.275 1.00 96.19 113 ASN A N 1
ATOM 875 C CA . ASN A 1 113 ? -5.887 3.465 4.082 1.00 96.19 113 ASN A CA 1
ATOM 876 C C . ASN A 1 113 ? -5.240 2.299 3.323 1.00 96.19 113 ASN A C 1
ATOM 878 O O . ASN A 1 113 ? -4.450 2.540 2.408 1.00 96.19 113 ASN A O 1
ATOM 882 N N . ALA A 1 114 ? -5.622 1.053 3.625 1.00 95.50 114 ALA A N 1
ATOM 883 C CA . ALA A 1 114 ? -5.165 -0.121 2.885 1.00 95.50 114 ALA A CA 1
ATOM 884 C C . ALA A 1 114 ? -5.538 -0.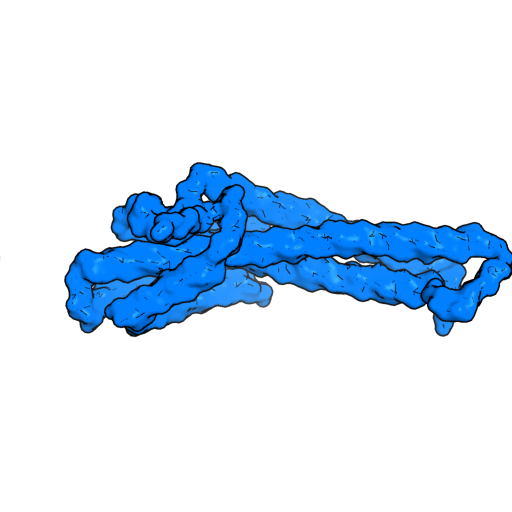030 1.399 1.00 95.50 114 ALA A C 1
ATOM 886 O O . ALA A 1 114 ? -4.725 -0.326 0.524 1.00 95.50 114 ALA A O 1
ATOM 887 N N . PHE A 1 115 ? -6.753 0.432 1.103 1.00 94.06 115 PHE A N 1
ATOM 888 C CA . PHE A 1 115 ? -7.256 0.582 -0.262 1.00 94.06 115 PHE A CA 1
ATOM 889 C C . PHE A 1 115 ? -6.542 1.726 -0.994 1.00 94.06 115 PHE A C 1
ATOM 891 O O . PHE A 1 115 ? -6.240 1.613 -2.182 1.00 94.06 115 PHE A O 1
ATOM 898 N N . GLY A 1 116 ? -6.205 2.804 -0.279 1.00 94.00 116 GLY A N 1
ATOM 899 C CA . GLY A 1 116 ? -5.373 3.894 -0.795 1.00 94.00 116 GLY A CA 1
ATOM 900 C C . GLY A 1 116 ? -3.973 3.425 -1.176 1.00 94.00 116 GLY A C 1
ATOM 901 O O . GLY A 1 116 ? -3.527 3.686 -2.295 1.00 94.00 116 GLY A O 1
ATOM 902 N N . ALA A 1 117 ? -3.323 2.671 -0.291 1.00 95.56 117 ALA A N 1
ATOM 903 C CA . ALA A 1 117 ? -2.015 2.078 -0.547 1.00 95.56 117 ALA A CA 1
ATOM 904 C C . ALA A 1 117 ? -2.069 1.063 -1.706 1.00 95.56 117 ALA A C 1
ATOM 906 O O . ALA A 1 117 ? -1.214 1.068 -2.591 1.00 95.56 117 ALA A O 1
ATOM 907 N N . TYR A 1 118 ? -3.134 0.257 -1.789 1.00 94.44 118 TYR A N 1
ATOM 908 C CA . TYR A 1 118 ? -3.367 -0.639 -2.923 1.00 94.44 118 TYR A CA 1
ATOM 909 C C . TYR A 1 118 ? -3.441 0.125 -4.254 1.00 94.44 118 TYR A C 1
ATOM 911 O O . TYR A 1 118 ? -2.786 -0.251 -5.236 1.00 94.44 118 TYR A O 1
ATOM 919 N N . ARG A 1 119 ? -4.237 1.204 -4.299 1.00 93.50 119 ARG A N 1
ATOM 920 C CA . ARG A 1 119 ? -4.392 2.040 -5.496 1.00 93.50 119 ARG A CA 1
ATOM 921 C C . ARG A 1 119 ? -3.049 2.646 -5.896 1.00 93.50 119 ARG A C 1
ATOM 923 O O . ARG A 1 119 ? -2.652 2.520 -7.054 1.00 93.50 119 ARG A O 1
ATOM 930 N N . ALA A 1 120 ? -2.324 3.219 -4.936 1.00 94.88 120 ALA A N 1
ATOM 931 C CA . ALA A 1 120 ? -1.005 3.800 -5.158 1.00 94.88 120 ALA A CA 1
ATOM 932 C C . ALA A 1 120 ? -0.009 2.765 -5.708 1.00 94.88 120 ALA A C 1
ATOM 934 O O . ALA A 1 120 ? 0.640 3.019 -6.725 1.00 94.88 120 ALA A O 1
ATOM 935 N N . ALA A 1 121 ? 0.062 1.568 -5.116 1.00 95.38 121 ALA A N 1
ATOM 936 C CA . ALA A 1 121 ? 0.894 0.478 -5.620 1.00 95.38 121 ALA A CA 1
ATOM 937 C C . ALA A 1 121 ? 0.534 0.117 -7.070 1.00 95.38 121 ALA A C 1
ATOM 939 O O . ALA A 1 121 ? 1.408 0.041 -7.933 1.00 95.38 121 ALA A O 1
ATOM 940 N N . THR A 1 122 ? -0.755 -0.056 -7.365 1.00 94.19 122 THR A N 1
ATOM 941 C CA . THR A 1 122 ? -1.236 -0.397 -8.711 1.00 94.19 122 THR A CA 1
ATOM 942 C C . THR A 1 122 ? -0.882 0.671 -9.746 1.00 94.19 122 THR A C 1
ATOM 944 O O . THR A 1 122 ? -0.462 0.336 -10.860 1.00 94.19 122 THR A O 1
ATOM 947 N N . GLU A 1 123 ? -1.008 1.950 -9.392 1.00 94.62 123 GLU A N 1
ATOM 948 C CA . GLU A 1 123 ? -0.606 3.070 -10.243 1.00 94.62 123 GLU A CA 1
ATOM 949 C C . GLU A 1 123 ? 0.895 3.020 -10.555 1.00 94.62 123 GLU A C 1
ATOM 951 O O . GLU A 1 123 ? 1.266 3.057 -11.732 1.00 94.62 123 GLU A O 1
ATOM 956 N N . GLN A 1 124 ? 1.754 2.850 -9.541 1.00 96.19 124 GLN A N 1
ATOM 957 C CA . GLN A 1 124 ? 3.205 2.737 -9.738 1.00 96.19 124 GLN A CA 1
ATOM 958 C C . GLN A 1 124 ? 3.569 1.542 -10.624 1.00 96.19 124 GLN A C 1
ATOM 960 O O . GLN A 1 124 ? 4.322 1.679 -11.588 1.00 96.19 124 GLN A O 1
ATOM 965 N N . LEU A 1 125 ? 2.986 0.370 -10.361 1.00 94.94 125 LEU A N 1
ATOM 966 C CA . LEU A 1 125 ? 3.234 -0.837 -11.153 1.00 94.94 125 LEU A CA 1
ATOM 967 C C . LEU A 1 125 ? 2.827 -0.645 -12.625 1.00 94.94 125 LEU A C 1
ATOM 969 O O . LEU A 1 125 ? 3.547 -1.074 -13.527 1.00 94.94 125 LEU A O 1
ATOM 973 N N . SER A 1 126 ? 1.726 0.064 -12.880 1.00 94.38 126 SER A N 1
ATOM 974 C CA . SER A 1 126 ? 1.262 0.378 -14.240 1.00 94.38 126 SER A CA 1
ATOM 975 C C . SER A 1 126 ? 2.164 1.401 -14.952 1.00 94.38 126 SER A C 1
ATOM 977 O O . SER A 1 126 ? 2.284 1.388 -16.179 1.00 94.38 126 SER A O 1
ATOM 979 N N . GLN A 1 127 ? 2.823 2.297 -14.211 1.00 94.94 127 GLN A N 1
ATOM 980 C CA . GLN A 1 127 ? 3.834 3.209 -14.764 1.00 94.94 127 GLN A CA 1
ATOM 981 C C . GLN A 1 127 ? 5.114 2.467 -15.173 1.00 94.94 127 GLN A C 1
ATOM 983 O O . GLN A 1 127 ? 5.688 2.769 -16.220 1.00 94.94 127 GLN A O 1
ATOM 988 N N . ILE A 1 128 ? 5.527 1.448 -14.414 1.00 93.69 128 ILE A N 1
ATOM 989 C CA . ILE A 1 128 ? 6.676 0.599 -14.771 1.00 93.69 128 ILE A CA 1
ATOM 990 C C . ILE A 1 128 ? 6.404 -0.155 -16.078 1.00 93.69 128 ILE A C 1
ATOM 992 O O . ILE A 1 128 ? 7.297 -0.302 -16.913 1.00 93.69 128 ILE A O 1
ATOM 996 N N . GLU A 1 129 ? 5.169 -0.619 -16.289 1.00 92.56 129 GLU A N 1
ATOM 997 C CA . GLU A 1 129 ? 4.772 -1.281 -17.537 1.00 92.56 129 GLU A CA 1
ATOM 998 C C . GLU A 1 129 ? 4.873 -0.348 -18.746 1.00 92.56 129 GLU A C 1
ATOM 1000 O O . GLU A 1 129 ? 5.408 -0.752 -19.778 1.00 92.56 129 GLU A O 1
ATOM 1005 N N . ARG A 1 130 ? 4.455 0.913 -18.597 1.00 94.25 130 ARG A N 1
ATOM 1006 C CA . ARG A 1 130 ? 4.639 1.944 -19.630 1.00 94.25 130 ARG A CA 1
ATOM 1007 C C . ARG A 1 130 ? 6.108 2.279 -19.862 1.00 94.25 130 ARG A C 1
ATOM 1009 O O . ARG A 1 130 ? 6.548 2.312 -21.005 1.00 94.25 130 ARG A O 1
ATOM 1016 N N . SER A 1 131 ? 6.879 2.423 -18.787 1.00 92.94 131 SER A N 1
ATOM 1017 C CA . SER A 1 131 ? 8.322 2.686 -18.854 1.00 92.94 131 SER A CA 1
ATOM 1018 C C . SER A 1 131 ? 9.062 1.582 -19.611 1.00 92.94 131 SER A C 1
ATOM 1020 O O . SER A 1 131 ? 10.024 1.846 -20.322 1.00 92.94 131 SER A O 1
ATOM 1022 N N . ARG A 1 132 ? 8.597 0.330 -19.508 1.00 91.25 132 ARG A N 1
ATOM 1023 C CA . ARG A 1 132 ? 9.141 -0.787 -20.285 1.00 91.25 132 ARG A CA 1
ATOM 1024 C C . ARG A 1 132 ? 8.895 -0.642 -21.780 1.00 91.25 132 ARG A C 1
ATOM 1026 O O . ARG A 1 132 ? 9.811 -0.910 -22.553 1.00 91.25 132 ARG A O 1
ATOM 1033 N N . GLN A 1 133 ? 7.678 -0.277 -22.168 1.00 93.25 133 GLN A N 1
ATOM 1034 C CA . GLN A 1 133 ? 7.337 -0.034 -23.567 1.00 93.25 133 GLN A CA 1
ATOM 1035 C C . GLN A 1 133 ? 8.232 1.078 -24.135 1.00 93.25 133 GLN A C 1
ATOM 1037 O O . GLN A 1 133 ? 8.903 0.867 -25.139 1.00 93.25 133 GLN A O 1
ATOM 1042 N N . GLU A 1 134 ? 8.338 2.195 -23.413 1.00 93.75 134 GLU A N 1
ATOM 1043 C CA . GLU A 1 134 ? 9.172 3.341 -23.789 1.00 93.75 134 GLU A CA 1
ATOM 1044 C C . GLU A 1 134 ? 10.656 2.966 -23.915 1.00 93.75 134 GLU A C 1
ATOM 1046 O O . GLU A 1 134 ? 11.297 3.285 -24.912 1.00 93.75 134 GLU A O 1
ATOM 1051 N N . VAL A 1 135 ? 11.216 2.232 -22.944 1.00 92.25 135 VAL A N 1
ATOM 1052 C CA . VAL A 1 135 ? 12.605 1.755 -23.031 1.00 92.25 135 VAL A CA 1
ATOM 1053 C C . VAL A 1 135 ? 12.787 0.848 -24.245 1.00 92.25 135 VAL A C 1
ATOM 1055 O O . VAL A 1 135 ? 13.774 0.994 -24.952 1.00 92.25 135 VAL A O 1
ATOM 1058 N N . SER A 1 136 ? 11.849 -0.059 -24.523 1.00 92.25 136 SER A N 1
ATOM 1059 C CA . SER A 1 136 ? 11.936 -0.936 -25.696 1.00 92.25 136 SER A CA 1
ATOM 1060 C C . SER A 1 136 ? 11.942 -0.153 -27.013 1.00 92.25 136 SER A C 1
ATOM 1062 O O . SER A 1 136 ? 12.686 -0.514 -27.921 1.00 92.25 136 SER A O 1
ATOM 1064 N N . GLU A 1 137 ? 11.132 0.900 -27.118 1.00 93.06 137 GLU A N 1
ATOM 1065 C CA . GLU A 1 137 ? 11.066 1.773 -28.296 1.00 93.06 137 GLU A CA 1
ATOM 1066 C C . GLU A 1 137 ? 12.365 2.568 -28.467 1.00 93.06 137 GLU A C 1
ATOM 1068 O O . GLU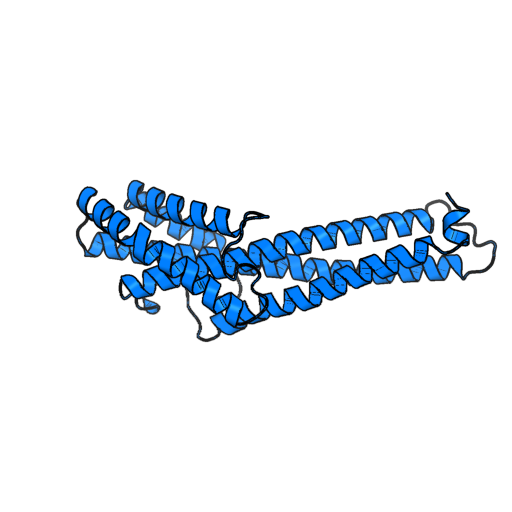 A 1 137 ? 12.954 2.552 -29.547 1.00 93.06 137 GLU A O 1
ATOM 1073 N N . LEU A 1 138 ? 12.876 3.160 -27.382 1.00 91.00 138 LEU A N 1
ATOM 1074 C CA . LEU A 1 138 ? 14.157 3.872 -27.382 1.00 91.00 138 LEU A CA 1
ATOM 1075 C C . LEU A 1 138 ? 15.321 2.956 -27.778 1.00 91.00 138 LEU A C 1
ATOM 1077 O O . LEU A 1 138 ? 16.198 3.365 -28.533 1.00 91.00 138 LEU A O 1
ATOM 1081 N N . LEU A 1 139 ? 15.347 1.716 -27.279 1.00 89.38 139 LEU A N 1
ATOM 1082 C CA . LEU A 1 139 ? 16.386 0.744 -27.624 1.00 89.38 139 LEU A CA 1
ATOM 1083 C C . LEU A 1 139 ? 16.324 0.356 -29.106 1.00 89.38 139 LEU A C 1
ATOM 1085 O O . LEU A 1 139 ? 17.359 0.371 -29.766 1.00 89.38 139 LEU A O 1
ATOM 1089 N N . ALA A 1 140 ? 15.132 0.073 -29.637 1.00 88.75 140 ALA A N 1
ATOM 1090 C CA . ALA A 1 140 ? 14.951 -0.252 -31.051 1.00 88.75 140 ALA A CA 1
ATOM 1091 C C . ALA A 1 140 ? 15.349 0.919 -31.966 1.00 88.75 140 ALA A C 1
ATOM 1093 O O . ALA A 1 140 ? 15.959 0.712 -33.013 1.00 88.75 140 ALA A O 1
ATOM 1094 N N . GLU A 1 141 ? 15.050 2.154 -31.559 1.00 89.00 141 GLU A N 1
ATOM 1095 C CA . GLU A 1 141 ? 15.460 3.354 -32.286 1.00 89.00 141 GLU A CA 1
ATOM 1096 C C . GLU A 1 141 ? 16.985 3.537 -32.275 1.00 89.00 141 GLU A C 1
ATOM 1098 O O . GLU A 1 141 ? 17.580 3.836 -33.312 1.00 89.00 141 GLU A O 1
ATOM 1103 N N . ILE A 1 142 ? 17.636 3.311 -31.128 1.00 87.38 142 ILE A N 1
ATOM 1104 C CA . ILE A 1 142 ? 19.101 3.331 -31.033 1.00 87.38 142 ILE A CA 1
ATOM 1105 C C . ILE A 1 142 ? 19.699 2.267 -31.955 1.00 87.38 142 ILE A C 1
ATOM 1107 O O . ILE A 1 142 ? 20.603 2.576 -32.724 1.00 87.38 142 ILE A O 1
ATOM 1111 N N . GLU A 1 143 ? 19.202 1.032 -31.908 1.00 85.25 143 GLU A N 1
ATOM 1112 C CA . GLU A 1 143 ? 19.693 -0.058 -32.756 1.00 85.25 143 GLU A CA 1
ATOM 1113 C C . GLU A 1 143 ? 19.507 0.251 -34.244 1.00 85.25 143 GLU A C 1
ATOM 1115 O O . GLU A 1 143 ? 20.469 0.148 -35.000 1.00 85.25 143 GLU A O 1
ATOM 1120 N N . GLY A 1 144 ? 18.334 0.743 -34.655 1.00 84.31 144 GLY A N 1
ATOM 1121 C CA . GLY A 1 144 ? 18.084 1.143 -36.041 1.00 84.31 144 GLY A CA 1
ATOM 1122 C C . GLY A 1 144 ? 19.017 2.256 -36.531 1.00 84.31 144 GLY A C 1
ATOM 1123 O O . GLY A 1 144 ? 19.479 2.217 -37.670 1.00 84.31 144 GLY A O 1
ATOM 1124 N N . ARG A 1 145 ? 19.349 3.224 -35.666 1.00 82.69 145 ARG A N 1
ATOM 1125 C CA . ARG A 1 145 ? 20.300 4.305 -35.980 1.00 82.69 145 ARG A CA 1
ATOM 1126 C C . ARG A 1 145 ? 21.757 3.833 -36.014 1.00 82.69 145 ARG A C 1
ATOM 1128 O O . ARG A 1 145 ? 22.560 4.441 -36.711 1.00 82.69 145 ARG A O 1
ATOM 1135 N N . LEU A 1 146 ? 22.107 2.791 -35.257 1.00 78.44 146 LEU A N 1
ATOM 1136 C CA . LEU A 1 146 ? 23.458 2.218 -35.228 1.00 78.44 146 LEU A CA 1
ATOM 1137 C C . LEU A 1 146 ? 23.707 1.232 -36.377 1.00 78.44 146 LEU A C 1
ATOM 1139 O O . LEU A 1 146 ? 24.828 1.169 -36.876 1.00 78.44 146 LEU A O 1
ATOM 1143 N N . ASP A 1 147 ? 22.686 0.472 -36.780 1.00 76.88 147 ASP A N 1
ATOM 1144 C CA . ASP A 1 147 ? 22.769 -0.522 -37.857 1.00 76.88 147 ASP A CA 1
ATOM 1145 C C . ASP A 1 147 ? 22.573 0.115 -39.253 1.00 76.88 147 ASP A C 1
ATOM 1147 O O . ASP A 1 147 ? 22.943 -0.473 -40.271 1.00 76.88 147 ASP A O 1
ATOM 1151 N N . GLY A 1 148 ? 22.017 1.332 -39.312 1.00 68.62 148 GLY A N 1
ATOM 1152 C CA . GLY A 1 148 ? 21.953 2.163 -40.515 1.00 68.62 148 GLY A CA 1
ATOM 1153 C C . GLY A 1 148 ? 23.335 2.682 -40.924 1.00 68.62 148 GLY A C 1
ATOM 1154 O O . GLY A 1 148 ? 23.779 3.731 -40.467 1.00 68.62 148 GLY A O 1
ATOM 1155 N N . ASP A 1 149 ? 24.011 1.938 -41.794 1.00 51.41 149 ASP A N 1
ATOM 1156 C CA . ASP A 1 149 ? 25.353 2.213 -42.316 1.00 51.41 149 ASP A CA 1
ATOM 1157 C C . ASP A 1 149 ? 25.465 3.617 -42.959 1.00 51.41 149 ASP A C 1
ATOM 1159 O O . ASP A 1 149 ? 24.870 3.886 -43.998 1.00 51.41 149 ASP A O 1
ATOM 1163 N N . SER A 1 150 ? 26.273 4.500 -42.362 1.00 47.44 150 SER A N 1
ATOM 1164 C CA . SER A 1 150 ? 26.872 5.714 -42.951 1.00 47.44 150 SER A CA 1
ATOM 1165 C C . SER A 1 150 ? 25.942 6.763 -43.619 1.00 47.44 150 SER A C 1
ATOM 1167 O O . SER A 1 150 ? 25.348 6.556 -44.670 1.00 47.44 150 SER A O 1
ATOM 1169 N N . ALA A 1 151 ? 25.943 7.991 -43.087 1.00 45.28 151 ALA A N 1
ATOM 1170 C CA . ALA A 1 151 ? 25.465 9.215 -43.758 1.00 45.28 151 ALA A CA 1
ATOM 1171 C C . ALA A 1 151 ? 23.950 9.500 -43.824 1.00 45.28 151 ALA A C 1
ATOM 1173 O O . ALA A 1 151 ? 23.533 10.359 -44.605 1.00 45.28 151 ALA A O 1
ATOM 1174 N N . ALA A 1 152 ? 23.129 8.938 -42.933 1.00 48.50 152 ALA A N 1
ATOM 1175 C CA . ALA A 1 152 ? 21.967 9.705 -42.490 1.00 48.50 152 ALA A CA 1
ATOM 1176 C C . ALA A 1 152 ? 22.505 10.852 -41.622 1.00 48.50 152 ALA A C 1
ATOM 1178 O O . ALA A 1 152 ? 22.838 10.660 -40.454 1.00 48.50 152 ALA A O 1
ATOM 1179 N N . VAL A 1 153 ? 22.695 12.028 -42.228 1.00 50.25 153 VAL A N 1
ATOM 1180 C CA . VAL A 1 153 ? 22.847 13.279 -41.479 1.00 50.25 153 VAL A CA 1
ATOM 1181 C C . VAL A 1 153 ? 21.681 13.293 -40.503 1.00 50.25 153 VAL A C 1
ATOM 1183 O O . VAL A 1 153 ? 20.539 13.347 -40.954 1.00 50.25 153 VAL A O 1
ATOM 1186 N N . ILE A 1 154 ? 21.965 13.155 -39.203 1.00 57.12 154 ILE A N 1
ATOM 1187 C CA . ILE A 1 154 ? 20.969 13.377 -38.154 1.00 57.12 154 ILE A CA 1
ATOM 1188 C C . ILE A 1 154 ? 20.343 14.719 -38.511 1.00 57.12 154 ILE A C 1
ATOM 1190 O O . ILE A 1 154 ? 21.065 15.720 -38.578 1.00 57.12 154 ILE A O 1
ATOM 1194 N N . ALA A 1 155 ? 19.062 14.713 -38.886 1.00 59.22 155 ALA A N 1
ATOM 1195 C CA . ALA A 1 155 ? 18.418 15.941 -39.316 1.00 59.22 155 ALA A CA 1
ATOM 1196 C C . ALA A 1 155 ? 18.542 16.950 -38.171 1.00 59.22 155 ALA A C 1
ATOM 1198 O O . ALA A 1 155 ? 18.505 16.564 -37.002 1.00 59.22 155 ALA A O 1
ATOM 1199 N N . ASP A 1 156 ? 18.753 18.225 -38.492 1.00 50.22 156 ASP A N 1
ATOM 1200 C CA . ASP A 1 156 ? 18.964 19.247 -37.468 1.00 50.22 156 ASP A CA 1
ATOM 1201 C C . ASP A 1 156 ? 17.781 19.233 -36.476 1.00 50.22 156 ASP A C 1
ATOM 1203 O O . ASP A 1 156 ? 16.633 19.461 -36.866 1.00 50.22 156 ASP A O 1
ATOM 1207 N N . GLY A 1 157 ? 18.051 18.871 -35.216 1.00 61.09 157 GLY A N 1
ATOM 1208 C CA . GLY A 1 157 ? 17.043 18.680 -34.164 1.00 61.09 157 GLY A CA 1
ATOM 1209 C C . GLY A 1 157 ? 16.631 17.234 -33.832 1.00 61.09 157 GLY A C 1
ATOM 1210 O O . GLY A 1 157 ? 15.853 17.047 -32.896 1.00 61.09 157 GLY A O 1
ATOM 1211 N N . GLU A 1 158 ? 17.130 16.205 -34.524 1.00 75.56 158 GLU A N 1
ATOM 1212 C CA . GLU A 1 158 ? 16.907 14.805 -34.134 1.00 75.56 158 GLU A CA 1
ATOM 1213 C C . GLU A 1 158 ? 17.855 14.360 -33.009 1.00 75.56 158 GLU A C 1
ATOM 1215 O O . GLU A 1 158 ? 19.056 14.619 -33.043 1.00 75.56 158 GLU A O 1
ATOM 1220 N N . ALA A 1 159 ? 17.321 13.631 -32.023 1.00 77.19 159 ALA A N 1
ATOM 1221 C CA . ALA A 1 159 ? 18.105 13.136 -30.894 1.00 77.19 159 ALA A CA 1
ATOM 1222 C C . ALA A 1 159 ? 19.164 12.120 -31.348 1.00 77.19 159 ALA A C 1
ATOM 1224 O O . ALA A 1 159 ? 18.858 11.135 -32.010 1.00 77.19 159 ALA A O 1
ATOM 1225 N N . THR A 1 160 ? 20.414 12.320 -30.959 1.00 83.38 160 THR A N 1
ATOM 1226 C CA . THR A 1 160 ? 21.518 11.386 -31.198 1.00 83.38 160 THR A CA 1
ATOM 1227 C C . THR A 1 160 ? 21.296 10.046 -30.473 1.00 83.38 160 THR A C 1
ATOM 1229 O O . THR A 1 160 ? 20.615 10.000 -29.441 1.00 83.38 160 THR A O 1
ATOM 1232 N N . PRO A 1 161 ? 21.929 8.939 -30.918 1.00 83.69 161 PRO A N 1
ATOM 1233 C CA . PRO A 1 161 ? 21.901 7.669 -30.181 1.00 83.69 161 PRO A CA 1
ATOM 1234 C C . PRO A 1 161 ? 22.303 7.808 -28.702 1.00 83.69 161 PRO A C 1
ATOM 1236 O O . PRO A 1 161 ? 21.769 7.114 -27.836 1.00 83.69 161 PRO A O 1
ATOM 1239 N N . GLN A 1 162 ? 23.205 8.742 -28.389 1.00 82.44 162 GLN A N 1
ATOM 1240 C CA . GLN A 1 162 ? 23.643 9.016 -27.023 1.00 82.44 162 GLN A CA 1
ATOM 1241 C C . GLN A 1 162 ? 22.581 9.753 -26.186 1.00 82.44 162 GLN A C 1
ATOM 1243 O O . GLN A 1 162 ? 22.419 9.458 -24.995 1.00 82.44 162 GLN A O 1
ATOM 1248 N N . GLU A 1 163 ? 21.829 10.681 -26.780 1.00 86.88 163 GLU A N 1
ATOM 1249 C CA . GLU A 1 163 ? 20.696 11.355 -26.129 1.00 86.88 163 GLU A CA 1
ATOM 1250 C C . GLU A 1 163 ? 19.534 10.385 -25.880 1.00 86.88 163 GLU A C 1
ATOM 1252 O O . GLU A 1 163 ? 18.964 10.371 -24.783 1.00 86.88 163 GLU A O 1
ATOM 1257 N N . LEU A 1 164 ? 19.244 9.503 -26.841 1.00 88.88 164 LEU A N 1
ATOM 1258 C CA . LEU A 1 164 ? 18.264 8.424 -26.681 1.00 88.88 164 LEU A CA 1
ATOM 1259 C C . LEU A 1 164 ? 18.689 7.443 -25.583 1.00 88.88 164 LEU A C 1
ATOM 1261 O O . LEU A 1 164 ? 17.895 7.115 -24.701 1.00 88.88 164 LEU A O 1
ATOM 1265 N N . LEU A 1 165 ? 19.966 7.043 -25.550 1.00 88.50 165 LEU A N 1
ATOM 1266 C CA . LEU A 1 165 ? 20.504 6.184 -24.492 1.00 88.50 165 LEU A CA 1
ATOM 1267 C C . LEU A 1 165 ? 20.427 6.857 -23.114 1.00 88.50 165 LEU A C 1
ATOM 1269 O O . LEU A 1 165 ? 20.182 6.198 -22.100 1.00 88.50 165 LEU A O 1
ATOM 1273 N N . THR A 1 166 ? 20.650 8.168 -23.052 1.00 90.38 166 THR A N 1
ATOM 1274 C CA . THR A 1 166 ? 20.500 8.951 -21.819 1.00 90.38 166 THR A CA 1
ATOM 1275 C C . THR A 1 166 ? 19.044 8.987 -21.363 1.00 90.38 166 THR A C 1
ATOM 1277 O O . THR A 1 166 ? 18.773 8.786 -20.176 1.00 90.38 166 THR A O 1
ATOM 1280 N N . SER A 1 167 ? 18.104 9.145 -22.294 1.00 92.88 167 SER A N 1
ATOM 1281 C CA . SER A 1 167 ? 16.672 9.046 -22.004 1.00 92.88 167 SER A CA 1
ATOM 1282 C C . SER A 1 167 ? 16.291 7.654 -21.505 1.00 92.88 167 SER A C 1
ATOM 1284 O O . SER A 1 167 ? 15.712 7.558 -20.428 1.00 92.88 167 SER A O 1
ATOM 1286 N N . ALA A 1 168 ? 16.740 6.582 -22.163 1.00 91.19 168 ALA A N 1
ATOM 1287 C CA . ALA A 1 168 ? 16.474 5.212 -21.726 1.00 91.19 168 ALA A CA 1
ATOM 1288 C C . ALA A 1 168 ? 17.004 4.944 -20.304 1.00 91.19 168 ALA A C 1
ATOM 1290 O O . ALA A 1 168 ? 16.303 4.371 -19.472 1.00 91.19 168 ALA A O 1
ATOM 1291 N N . LYS A 1 169 ? 18.216 5.416 -19.969 1.00 93.06 169 LYS A N 1
ATOM 1292 C CA . LYS A 1 169 ? 18.767 5.317 -18.601 1.00 93.06 169 LYS A CA 1
ATOM 1293 C C . LYS A 1 169 ? 17.897 6.030 -17.571 1.00 93.06 169 LYS A C 1
ATOM 1295 O O . LYS A 1 169 ? 17.699 5.500 -16.479 1.00 93.06 169 LYS A O 1
ATOM 1300 N N . ARG A 1 170 ? 17.411 7.228 -17.899 1.00 95.38 170 ARG A N 1
ATOM 1301 C CA . ARG A 1 170 ? 16.532 8.011 -17.027 1.00 95.38 170 ARG A CA 1
ATOM 1302 C C . ARG A 1 170 ? 15.203 7.289 -16.814 1.00 95.38 170 ARG A C 1
ATOM 1304 O O . ARG A 1 170 ? 14.816 7.118 -15.665 1.00 95.38 170 ARG A O 1
ATOM 1311 N N . THR A 1 171 ? 14.580 6.780 -17.873 1.00 94.12 171 THR A N 1
ATOM 1312 C CA . THR A 1 171 ? 13.337 5.998 -17.785 1.00 94.12 171 THR A CA 1
ATOM 1313 C C . THR A 1 171 ? 13.533 4.738 -16.931 1.00 94.12 171 THR A C 1
ATOM 1315 O O . THR A 1 171 ? 12.714 4.440 -16.064 1.00 94.12 171 THR A O 1
ATOM 1318 N N . VAL A 1 172 ? 14.672 4.048 -17.057 1.00 93.56 172 VAL A N 1
ATOM 1319 C CA . VAL A 1 172 ? 15.027 2.908 -16.189 1.00 93.56 172 VAL A CA 1
ATOM 1320 C C . VAL A 1 172 ? 15.229 3.312 -14.724 1.00 93.56 172 VAL A C 1
ATOM 1322 O O . VAL A 1 172 ? 14.812 2.577 -13.822 1.00 93.56 172 VAL A O 1
ATOM 1325 N N . ALA A 1 173 ? 15.862 4.457 -14.461 1.00 94.31 173 ALA A N 1
ATOM 1326 C CA . ALA A 1 173 ? 16.027 4.973 -13.104 1.00 94.31 173 ALA A CA 1
ATOM 1327 C C . ALA A 1 173 ? 14.667 5.310 -12.473 1.00 94.31 173 ALA A C 1
ATOM 1329 O O . ALA A 1 173 ? 14.391 4.871 -11.357 1.00 94.31 173 ALA A O 1
ATOM 1330 N N . THR A 1 174 ? 13.786 5.985 -13.218 1.00 95.12 174 THR A N 1
ATOM 1331 C CA . THR A 1 174 ? 12.405 6.261 -12.803 1.00 95.12 174 THR A CA 1
ATOM 1332 C C . THR A 1 174 ? 11.638 4.972 -12.519 1.00 95.12 174 THR A C 1
ATOM 1334 O O . THR A 1 174 ? 11.058 4.845 -11.446 1.00 95.12 174 THR A O 1
ATOM 1337 N N . ALA A 1 175 ? 11.696 3.976 -13.406 1.00 93.81 175 ALA A N 1
ATOM 1338 C CA . ALA A 1 175 ? 11.035 2.688 -13.192 1.00 93.81 175 ALA A CA 1
ATOM 1339 C C . ALA A 1 175 ? 11.564 1.939 -11.954 1.00 93.81 175 ALA A C 1
ATOM 1341 O O . ALA A 1 175 ? 10.819 1.219 -11.293 1.00 93.81 175 ALA A O 1
ATOM 1342 N N . THR A 1 176 ? 12.849 2.104 -11.624 1.00 93.94 176 THR A N 1
ATOM 1343 C CA . THR A 1 176 ? 13.440 1.521 -10.409 1.00 93.94 176 THR A CA 1
ATOM 1344 C C . THR A 1 176 ? 12.906 2.215 -9.157 1.00 93.94 176 THR A C 1
ATOM 1346 O O . THR A 1 176 ? 12.461 1.537 -8.241 1.00 93.94 176 THR A O 1
ATOM 1349 N N . GLN A 1 177 ? 12.856 3.549 -9.151 1.00 94.31 177 GLN A N 1
ATOM 1350 C CA . GLN A 1 177 ? 12.264 4.308 -8.048 1.00 94.31 177 GLN A CA 1
ATOM 1351 C C . GLN A 1 177 ? 10.777 3.969 -7.857 1.00 94.31 177 GLN A C 1
ATOM 1353 O O . GLN A 1 177 ? 10.330 3.765 -6.733 1.00 94.31 177 GLN A O 1
ATOM 1358 N N . GLN A 1 178 ? 10.017 3.853 -8.950 1.00 94.62 178 GLN A N 1
ATOM 1359 C CA . GLN A 1 178 ? 8.609 3.445 -8.912 1.00 94.62 178 GLN A CA 1
ATOM 1360 C C . GLN A 1 178 ? 8.434 2.040 -8.332 1.00 94.62 178 GLN A C 1
ATOM 1362 O O . GLN A 1 178 ? 7.458 1.793 -7.631 1.00 94.62 178 GLN A O 1
ATOM 1367 N N . LEU A 1 179 ? 9.367 1.119 -8.599 1.00 93.94 179 LEU A N 1
ATOM 1368 C CA . LEU A 1 179 ? 9.341 -0.218 -8.011 1.00 93.94 179 LEU A CA 1
ATOM 1369 C C . LEU A 1 179 ? 9.551 -0.170 -6.494 1.00 93.94 179 LEU A C 1
ATOM 1371 O O . LEU A 1 179 ? 8.859 -0.889 -5.777 1.00 93.94 179 LEU A O 1
ATOM 1375 N N . ASP A 1 180 ? 10.470 0.670 -6.019 1.00 92.81 180 ASP A N 1
ATOM 1376 C CA . ASP A 1 180 ? 10.721 0.843 -4.586 1.00 92.81 180 ASP A CA 1
ATOM 1377 C C . ASP A 1 180 ? 9.497 1.462 -3.894 1.00 92.81 180 ASP A C 1
ATOM 1379 O O . ASP A 1 180 ? 9.019 0.924 -2.897 1.00 92.81 180 ASP A O 1
ATOM 1383 N N . THR A 1 181 ? 8.907 2.513 -4.478 1.00 94.25 181 THR A N 1
ATOM 1384 C CA . THR A 1 181 ? 7.648 3.098 -3.987 1.00 94.25 181 THR A CA 1
ATOM 1385 C C . THR A 1 181 ? 6.512 2.075 -3.993 1.00 94.25 181 THR A C 1
ATOM 1387 O O . THR A 1 181 ? 5.818 1.933 -2.991 1.00 94.25 181 THR A O 1
ATOM 1390 N N . ALA A 1 182 ? 6.341 1.309 -5.076 1.00 94.75 182 ALA A N 1
ATOM 1391 C CA . ALA A 1 182 ? 5.331 0.256 -5.137 1.00 94.75 182 ALA A CA 1
ATOM 1392 C C . ALA A 1 182 ? 5.547 -0.796 -4.044 1.00 94.75 182 ALA A C 1
ATOM 1394 O O . ALA A 1 182 ? 4.584 -1.265 -3.452 1.00 94.75 182 ALA A O 1
ATOM 1395 N N . GLN A 1 183 ? 6.796 -1.168 -3.753 1.00 93.62 183 GLN A N 1
ATOM 1396 C CA . GLN A 1 183 ? 7.102 -2.132 -2.701 1.00 93.62 183 GLN A CA 1
ATOM 1397 C C . GLN A 1 183 ? 6.689 -1.612 -1.316 1.00 93.62 183 GLN A C 1
ATOM 1399 O O . GLN A 1 183 ? 6.101 -2.374 -0.547 1.00 93.62 183 GLN A O 1
ATOM 1404 N N . THR A 1 184 ? 6.944 -0.336 -1.019 1.00 93.38 184 THR A N 1
ATOM 1405 C CA . THR A 1 184 ? 6.473 0.311 0.215 1.00 93.38 184 THR A CA 1
ATOM 1406 C C . THR A 1 184 ? 4.947 0.316 0.292 1.00 93.38 184 THR A C 1
ATOM 1408 O O . THR A 1 184 ? 4.387 -0.138 1.286 1.00 93.38 184 THR A O 1
ATOM 1411 N N . GLU A 1 185 ? 4.261 0.732 -0.774 1.00 95.31 185 GLU A N 1
ATOM 1412 C CA . GLU A 1 185 ? 2.793 0.789 -0.796 1.00 95.31 185 GLU A CA 1
ATOM 1413 C C . GLU A 1 185 ? 2.137 -0.596 -0.691 1.00 95.31 185 GLU A C 1
ATOM 1415 O O . GLU A 1 185 ? 1.115 -0.751 -0.030 1.00 95.31 185 GLU A O 1
ATOM 1420 N N . ILE A 1 186 ? 2.746 -1.640 -1.261 1.00 95.12 186 ILE A N 1
ATOM 1421 C CA . ILE A 1 186 ? 2.289 -3.026 -1.070 1.00 95.12 186 ILE A CA 1
ATOM 1422 C C . ILE A 1 186 ? 2.388 -3.416 0.405 1.00 95.12 186 ILE A C 1
ATOM 1424 O O . ILE A 1 186 ? 1.442 -3.977 0.958 1.00 95.12 186 ILE A O 1
ATOM 1428 N N . SER A 1 187 ? 3.515 -3.108 1.051 1.00 94.56 187 SER A N 1
ATOM 1429 C CA . SER A 1 187 ? 3.694 -3.378 2.478 1.00 94.56 187 SER A CA 1
ATOM 1430 C C . SER A 1 187 ? 2.647 -2.642 3.317 1.00 94.56 187 SER A C 1
ATOM 1432 O O . SER A 1 187 ? 2.024 -3.248 4.187 1.00 94.56 187 SER A O 1
ATOM 1434 N N . ASN A 1 188 ? 2.383 -1.372 3.000 1.00 95.94 188 ASN A N 1
ATOM 1435 C CA . ASN A 1 188 ? 1.371 -0.557 3.674 1.00 95.94 188 ASN A CA 1
ATOM 1436 C C . ASN A 1 188 ? -0.041 -1.099 3.473 1.00 95.94 188 ASN A C 1
ATOM 1438 O O . ASN A 1 188 ? -0.788 -1.202 4.442 1.00 95.94 188 ASN A O 1
ATOM 1442 N N . ALA A 1 189 ? -0.396 -1.512 2.255 1.00 95.69 189 ALA A N 1
ATOM 1443 C CA . ALA A 1 189 ? -1.696 -2.111 1.971 1.00 95.69 189 ALA A CA 1
ATOM 1444 C C . ALA A 1 189 ? -1.939 -3.351 2.845 1.00 95.69 189 ALA A C 1
ATOM 1446 O O . ALA A 1 189 ? -2.982 -3.466 3.486 1.00 95.69 189 ALA A O 1
ATOM 1447 N N . HIS A 1 190 ? -0.951 -4.246 2.939 1.00 95.19 190 HIS A N 1
ATOM 1448 C CA . HIS A 1 190 ? -1.040 -5.420 3.806 1.00 95.19 190 HIS A CA 1
ATOM 1449 C C . HIS A 1 190 ? -1.079 -5.061 5.295 1.00 95.19 190 HIS A C 1
ATOM 1451 O O . HIS A 1 190 ? -1.820 -5.690 6.050 1.00 95.19 190 HIS A O 1
ATOM 1457 N N . ALA A 1 191 ? -0.290 -4.075 5.722 1.00 96.19 191 ALA A N 1
ATOM 1458 C CA . ALA A 1 191 ? -0.199 -3.676 7.119 1.00 96.19 191 ALA A CA 1
ATOM 1459 C C . ALA A 1 191 ? -1.502 -3.035 7.608 1.00 96.19 191 ALA A C 1
ATOM 1461 O O . ALA A 1 191 ? -2.066 -3.494 8.595 1.00 96.19 191 ALA A O 1
ATOM 1462 N N . TYR A 1 192 ? -2.030 -2.046 6.885 1.00 97.38 192 TYR A N 1
ATOM 1463 C CA . TYR A 1 192 ? -3.307 -1.413 7.217 1.00 97.38 192 TYR A CA 1
ATOM 1464 C C . TYR A 1 192 ? -4.478 -2.399 7.173 1.00 97.38 192 TYR A C 1
ATOM 1466 O O . TYR A 1 192 ? -5.358 -2.333 8.028 1.00 97.38 192 TYR A O 1
ATOM 1474 N N . HIS A 1 193 ? -4.481 -3.342 6.223 1.00 96.00 193 HIS A N 1
ATOM 1475 C CA . HIS A 1 193 ? -5.507 -4.385 6.194 1.00 96.00 193 HIS A CA 1
ATOM 1476 C C . HIS A 1 193 ? -5.430 -5.266 7.445 1.00 96.00 193 HIS A C 1
ATOM 1478 O O . HIS A 1 193 ? -6.442 -5.496 8.098 1.00 96.00 193 HIS A O 1
ATOM 1484 N N . ALA A 1 194 ? -4.224 -5.701 7.829 1.00 96.50 194 ALA A N 1
ATOM 1485 C CA . ALA A 1 194 ? -4.024 -6.492 9.039 1.00 96.50 194 ALA A CA 1
ATOM 1486 C C . ALA A 1 194 ? -4.397 -5.717 10.315 1.00 96.50 194 ALA A C 1
ATOM 1488 O O . ALA A 1 194 ? -4.938 -6.311 11.243 1.00 96.50 194 ALA A O 1
ATOM 1489 N N . VAL A 1 195 ? -4.147 -4.403 10.363 1.00 97.75 195 VAL A N 1
ATOM 1490 C CA . VAL A 1 195 ? -4.615 -3.519 11.446 1.00 97.75 195 VAL A CA 1
ATOM 1491 C C . VAL A 1 195 ? -6.142 -3.551 11.527 1.00 97.75 195 VAL A C 1
ATOM 1493 O O . VAL A 1 195 ? -6.682 -3.817 12.600 1.00 97.75 195 VAL A O 1
ATOM 1496 N N . GLY A 1 196 ? -6.835 -3.344 10.401 1.00 96.81 196 GLY A N 1
ATOM 1497 C CA . GLY A 1 196 ? -8.295 -3.445 10.321 1.00 96.81 196 GLY A CA 1
ATOM 1498 C C . GLY A 1 196 ? -8.811 -4.785 10.854 1.00 96.81 196 GLY A C 1
ATOM 1499 O O . GLY A 1 196 ? -9.679 -4.800 11.726 1.00 96.81 196 GLY A O 1
ATOM 1500 N N . ASP A 1 197 ? -8.191 -5.893 10.434 1.00 96.25 197 ASP A N 1
ATOM 1501 C CA . ASP A 1 197 ? -8.557 -7.250 10.867 1.00 96.25 197 ASP A CA 1
ATOM 1502 C C . ASP A 1 197 ? -8.347 -7.459 12.377 1.00 96.25 197 ASP A C 1
ATOM 1504 O O . ASP A 1 197 ? -9.123 -8.164 13.031 1.00 96.25 197 ASP A O 1
ATOM 1508 N N . CYS A 1 198 ? -7.313 -6.838 12.959 1.00 97.88 198 CYS A N 1
ATOM 1509 C CA . CYS A 1 198 ? -7.066 -6.896 14.400 1.00 97.88 198 CYS A CA 1
ATOM 1510 C C . CYS A 1 198 ? -8.206 -6.235 15.173 1.00 97.88 198 CYS A C 1
ATOM 1512 O O . CYS A 1 198 ? -8.725 -6.835 16.112 1.00 97.88 198 CYS A O 1
ATOM 1514 N N . TYR A 1 199 ? -8.620 -5.031 14.769 1.00 97.06 199 TYR A N 1
ATOM 1515 C CA . TYR A 1 199 ? -9.758 -4.354 15.387 1.00 97.06 199 TYR A CA 1
ATOM 1516 C C . TYR A 1 199 ? -11.060 -5.126 15.183 1.00 97.06 199 TYR A C 1
ATOM 1518 O O . TYR A 1 199 ? -11.840 -5.267 16.124 1.00 97.06 199 TYR A O 1
ATOM 1526 N N . GLN A 1 200 ? -11.279 -5.653 13.976 1.00 96.06 200 GLN A N 1
ATOM 1527 C CA . GLN A 1 200 ? -12.467 -6.437 13.665 1.00 96.06 200 GLN A CA 1
ATOM 1528 C C . GLN A 1 200 ? -12.593 -7.658 14.581 1.00 96.06 200 GLN A C 1
ATOM 1530 O O . GLN A 1 200 ? -13.664 -7.916 15.126 1.00 96.06 200 GLN A O 1
ATOM 1535 N N . THR A 1 201 ? -11.479 -8.368 14.777 1.00 96.69 201 THR A N 1
ATOM 1536 C CA . THR A 1 201 ? -11.415 -9.570 15.613 1.00 96.69 201 THR A CA 1
ATOM 1537 C C . THR A 1 201 ? -11.558 -9.244 17.099 1.00 96.69 201 THR A C 1
ATOM 1539 O O . THR A 1 201 ? -12.302 -9.925 17.796 1.00 96.69 201 THR A O 1
ATOM 1542 N N . GLU A 1 202 ? -10.844 -8.231 17.598 1.00 97.25 202 GLU A N 1
ATOM 1543 C CA . GLU A 1 202 ? -10.836 -7.886 19.029 1.00 97.25 202 GLU A CA 1
ATOM 1544 C C . GLU A 1 202 ? -12.205 -7.394 19.513 1.00 97.25 202 GLU A C 1
ATOM 1546 O O . GLU A 1 202 ? -12.639 -7.730 20.613 1.00 97.25 202 GLU A O 1
ATOM 1551 N N . TYR A 1 203 ? -12.898 -6.610 18.684 1.00 96.12 203 TYR A N 1
ATOM 1552 C CA . TYR A 1 203 ? -14.135 -5.925 19.066 1.00 96.12 203 TYR A CA 1
ATOM 1553 C C . TYR A 1 203 ? -15.397 -6.511 18.425 1.00 96.12 203 TYR A C 1
ATOM 1555 O O . TYR A 1 203 ? -16.458 -5.880 18.493 1.00 96.12 203 TYR A O 1
ATOM 1563 N N . ASP A 1 204 ? -15.279 -7.699 17.822 1.00 96.12 204 ASP A N 1
ATOM 1564 C CA . ASP A 1 204 ? -16.371 -8.443 17.185 1.00 96.12 204 ASP A CA 1
ATOM 1565 C C . ASP A 1 204 ? -17.199 -7.539 16.252 1.00 96.12 204 ASP A C 1
ATOM 1567 O O . ASP A 1 204 ? -18.379 -7.239 16.477 1.00 96.12 204 ASP A O 1
ATOM 1571 N N . ILE A 1 205 ? -16.513 -6.967 15.257 1.00 95.69 205 ILE A N 1
ATOM 1572 C CA . ILE A 1 205 ? -17.107 -6.018 14.311 1.00 95.69 205 ILE A CA 1
ATOM 1573 C C . ILE A 1 205 ? -17.586 -6.771 13.072 1.00 95.69 205 ILE A C 1
ATOM 1575 O O . ILE A 1 205 ? -16.797 -7.268 12.268 1.00 95.69 205 ILE A O 1
ATOM 1579 N N . GLU A 1 206 ? -18.897 -6.786 12.868 1.00 93.06 206 GLU A N 1
ATOM 1580 C CA . GLU A 1 206 ? -19.493 -7.289 11.631 1.00 93.06 206 GLU A CA 1
ATOM 1581 C C . GLU A 1 206 ? -19.129 -6.372 10.456 1.00 93.06 206 GLU A C 1
ATOM 1583 O O . GLU A 1 206 ? -19.189 -5.145 10.576 1.00 93.06 206 GLU A O 1
ATOM 1588 N N . SER A 1 207 ? -18.782 -6.958 9.307 1.00 88.50 207 SER A N 1
ATOM 1589 C CA . SER A 1 207 ? -18.357 -6.223 8.102 1.00 88.50 207 SER A CA 1
ATOM 1590 C C . SER A 1 207 ? -19.402 -5.214 7.598 1.00 88.50 207 SER A C 1
ATOM 1592 O O . SER A 1 207 ? -19.083 -4.187 7.000 1.00 88.50 207 SER A O 1
ATOM 1594 N N . GLU A 1 208 ? -20.672 -5.481 7.885 1.00 90.19 208 GLU A N 1
ATOM 1595 C CA . GLU A 1 208 ? -21.832 -4.670 7.553 1.00 90.19 208 GLU A CA 1
ATOM 1596 C C . GLU A 1 208 ? -21.869 -3.351 8.332 1.00 90.19 208 GLU A C 1
ATOM 1598 O O . GLU A 1 208 ? -22.482 -2.389 7.859 1.00 90.19 208 GLU A O 1
ATOM 1603 N N . SER A 1 209 ? -21.176 -3.293 9.477 1.00 91.31 209 SER A N 1
ATOM 1604 C CA . SER A 1 209 ? -21.074 -2.115 10.350 1.00 91.31 209 SER A CA 1
ATOM 1605 C C . SER A 1 209 ? -20.290 -0.967 9.711 1.00 91.31 209 SER A C 1
ATOM 1607 O O . SER A 1 209 ? -20.423 0.181 10.134 1.00 91.31 209 SER A O 1
ATOM 1609 N N . PHE A 1 210 ? -19.477 -1.254 8.692 1.00 92.88 210 PHE A N 1
ATOM 1610 C CA . PHE A 1 210 ? -18.716 -0.246 7.961 1.00 92.88 210 PHE A CA 1
ATOM 1611 C C . PHE A 1 210 ? -19.636 0.580 7.058 1.00 92.88 210 PHE A C 1
ATOM 1613 O O . PHE A 1 210 ? -20.474 0.039 6.337 1.00 92.88 210 PHE A O 1
ATOM 1620 N N . SER A 1 211 ? -19.512 1.904 7.106 1.00 90.62 211 SER A N 1
ATOM 1621 C CA . SER A 1 211 ? -20.392 2.832 6.381 1.00 90.62 211 SER A CA 1
ATOM 1622 C C . SER A 1 211 ? -19.930 3.106 4.948 1.00 90.62 211 SER A C 1
ATOM 1624 O O . SER A 1 211 ? -20.748 3.193 4.032 1.00 90.62 211 SER A O 1
ATOM 1626 N N . ASP A 1 212 ? -18.623 3.213 4.762 1.00 88.69 212 ASP A N 1
ATOM 1627 C CA . ASP A 1 212 ? -17.906 3.562 3.545 1.00 88.69 212 ASP A CA 1
ATOM 1628 C C . ASP A 1 212 ? -17.128 2.375 2.950 1.00 88.69 212 ASP A C 1
ATOM 1630 O O . ASP A 1 212 ? -16.808 2.419 1.766 1.00 88.69 212 ASP A O 1
ATOM 1634 N N . VAL A 1 213 ? -16.833 1.316 3.713 1.00 89.38 213 VAL A N 1
ATOM 1635 C CA . VAL A 1 213 ? -16.081 0.134 3.242 1.00 89.38 213 VAL A CA 1
ATOM 1636 C C . VAL A 1 213 ? -16.986 -1.075 3.006 1.00 89.38 213 VAL A C 1
ATOM 1638 O O . VAL A 1 213 ? -17.894 -1.373 3.778 1.00 89.38 213 VAL A O 1
ATOM 1641 N N . SER A 1 214 ? -16.701 -1.810 1.933 1.00 89.25 214 SER A N 1
ATOM 1642 C CA . SER A 1 214 ? -17.193 -3.160 1.681 1.00 89.25 214 SER A CA 1
ATOM 1643 C C . SER A 1 214 ? -16.002 -4.110 1.578 1.00 89.25 214 SER A C 1
ATOM 1645 O O . SER A 1 214 ? -15.175 -4.006 0.669 1.00 89.25 214 SER A O 1
ATOM 1647 N N . LEU A 1 215 ? -15.921 -5.039 2.530 1.00 85.31 215 LEU A N 1
ATOM 1648 C CA . LEU A 1 215 ? -14.962 -6.136 2.497 1.00 85.31 215 LEU A CA 1
ATOM 1649 C C . LEU A 1 215 ? -15.549 -7.231 1.606 1.00 85.31 215 LEU A C 1
ATOM 1651 O O . LEU A 1 215 ? -16.471 -7.935 2.001 1.00 85.31 215 LEU A O 1
ATOM 1655 N N . ALA A 1 216 ? -15.087 -7.297 0.362 1.00 75.88 216 ALA A N 1
ATOM 1656 C CA . ALA A 1 216 ? -15.458 -8.372 -0.548 1.00 75.88 216 ALA A CA 1
ATOM 1657 C C . ALA A 1 216 ? -14.638 -9.632 -0.238 1.00 75.88 216 ALA A C 1
ATOM 1659 O O . ALA A 1 216 ? -13.460 -9.519 0.110 1.00 75.88 216 ALA A O 1
ATOM 1660 N N . ASP A 1 217 ? -15.220 -10.810 -0.475 1.00 65.56 217 ASP A N 1
ATOM 1661 C CA . ASP A 1 217 ? -14.560 -12.115 -0.289 1.00 65.56 217 ASP A CA 1
ATOM 1662 C C . ASP A 1 217 ? -13.232 -12.239 -1.064 1.00 65.56 217 ASP A C 1
ATOM 1664 O O . ASP A 1 217 ? -12.339 -12.992 -0.681 1.00 65.56 217 ASP A O 1
ATOM 1668 N N . ASP A 1 218 ? -13.058 -11.448 -2.126 1.00 73.38 218 ASP A N 1
ATOM 1669 C CA . ASP A 1 218 ? -11.877 -11.489 -2.987 1.00 73.38 218 ASP A CA 1
ATOM 1670 C C . ASP A 1 218 ? -10.714 -10.594 -2.511 1.00 73.38 218 ASP A C 1
ATOM 1672 O O . ASP A 1 218 ? -9.674 -10.554 -3.169 1.00 73.38 218 ASP A O 1
ATOM 1676 N N . ALA A 1 219 ? -10.833 -9.858 -1.396 1.00 77.25 219 ALA A N 1
ATOM 1677 C CA . ALA A 1 219 ? -9.795 -8.920 -0.934 1.00 77.25 219 ALA A CA 1
ATOM 1678 C C . ALA A 1 219 ? -8.397 -9.567 -0.811 1.00 77.25 219 ALA A C 1
ATOM 1680 O O . ALA A 1 219 ? -7.396 -8.991 -1.252 1.00 77.25 219 ALA A O 1
ATOM 1681 N N . ASP A 1 220 ? -8.336 -10.800 -0.299 1.00 79.69 220 ASP A N 1
ATOM 1682 C CA . ASP A 1 220 ? -7.100 -11.583 -0.203 1.00 79.69 220 ASP A CA 1
ATOM 1683 C C . ASP A 1 220 ? -6.490 -11.888 -1.581 1.00 79.69 220 ASP A C 1
ATOM 1685 O O . ASP A 1 220 ? -5.266 -11.838 -1.743 1.00 79.69 220 ASP A O 1
ATOM 1689 N N . TRP A 1 221 ? -7.324 -12.143 -2.595 1.00 84.38 221 TRP A N 1
ATOM 1690 C CA . TRP A 1 221 ? -6.872 -12.370 -3.968 1.00 84.38 221 TRP A CA 1
ATOM 1691 C C . TRP A 1 221 ? -6.248 -11.107 -4.572 1.00 84.38 221 TRP A C 1
ATOM 1693 O O . TRP A 1 221 ? -5.172 -11.178 -5.169 1.00 84.38 221 TRP A O 1
ATOM 1703 N N . PHE A 1 222 ? -6.856 -9.933 -4.370 1.00 84.88 222 PHE A N 1
ATOM 1704 C CA . PHE A 1 222 ? -6.307 -8.667 -4.874 1.00 84.88 222 PHE A CA 1
ATOM 1705 C C . PHE A 1 222 ? -4.964 -8.328 -4.215 1.00 84.88 222 PHE A C 1
ATOM 1707 O O . PHE A 1 222 ? -4.007 -7.957 -4.901 1.00 84.88 222 PHE A O 1
ATOM 1714 N N . LEU A 1 223 ? -4.851 -8.506 -2.898 1.00 86.56 223 LEU A N 1
ATOM 1715 C CA . LEU A 1 223 ? -3.586 -8.327 -2.181 1.00 86.56 223 LEU A CA 1
ATOM 1716 C C . LEU A 1 223 ? -2.520 -9.344 -2.627 1.00 86.56 223 LEU A C 1
ATOM 1718 O O . LEU A 1 223 ? -1.337 -9.015 -2.746 1.00 86.56 223 LEU A O 1
ATOM 1722 N N . GLN A 1 224 ? -2.919 -10.578 -2.935 1.00 88.69 224 GLN A N 1
ATOM 1723 C CA . GLN A 1 224 ? -2.026 -11.563 -3.538 1.00 88.69 224 GLN A CA 1
ATOM 1724 C C . GLN A 1 224 ? -1.558 -11.138 -4.944 1.00 88.69 224 GLN A C 1
ATOM 1726 O O . GLN A 1 224 ? -0.369 -11.276 -5.248 1.00 88.69 224 GLN A O 1
ATOM 1731 N N . ASP A 1 225 ? -2.436 -10.583 -5.785 1.00 90.12 225 ASP A N 1
ATOM 1732 C CA . ASP A 1 225 ? -2.067 -10.087 -7.118 1.00 90.12 225 ASP A CA 1
ATOM 1733 C C . ASP A 1 225 ? -1.005 -8.979 -7.055 1.00 90.12 225 ASP A C 1
ATOM 1735 O O . ASP A 1 225 ? -0.063 -9.000 -7.851 1.00 90.12 225 ASP A O 1
ATOM 1739 N N . LEU A 1 226 ? -1.063 -8.073 -6.070 1.00 90.69 226 LEU A N 1
ATOM 1740 C CA . LEU A 1 226 ? -0.025 -7.051 -5.876 1.00 90.69 226 LEU A CA 1
ATOM 1741 C C . LEU A 1 226 ? 1.375 -7.656 -5.706 1.00 90.69 226 LEU A C 1
ATOM 1743 O O . LEU A 1 226 ? 2.322 -7.220 -6.372 1.00 90.69 226 LEU A O 1
ATOM 1747 N N . ARG A 1 227 ? 1.508 -8.685 -4.858 1.00 91.56 227 ARG A N 1
ATOM 1748 C CA . ARG A 1 227 ? 2.787 -9.384 -4.632 1.00 91.56 227 ARG A CA 1
ATOM 1749 C C . ARG A 1 227 ? 3.297 -10.017 -5.927 1.00 91.56 227 ARG A C 1
ATOM 1751 O O . ARG A 1 227 ? 4.446 -9.800 -6.320 1.00 91.56 227 ARG A O 1
ATOM 1758 N N . HIS A 1 228 ? 2.420 -10.704 -6.658 1.00 91.75 228 HIS A N 1
ATOM 1759 C CA . HIS A 1 228 ? 2.779 -11.331 -7.932 1.00 91.75 228 HIS A CA 1
ATOM 1760 C C . HIS A 1 228 ? 3.150 -10.308 -9.012 1.00 91.75 228 HIS A C 1
ATOM 1762 O O . HIS A 1 228 ? 4.112 -10.510 -9.760 1.00 91.75 228 HIS A O 1
ATOM 1768 N N . ARG A 1 229 ? 2.418 -9.191 -9.115 1.00 92.69 229 ARG A N 1
ATOM 1769 C CA . ARG A 1 229 ? 2.727 -8.099 -10.053 1.00 92.69 229 ARG A CA 1
ATOM 1770 C C . ARG A 1 229 ? 4.075 -7.465 -9.742 1.00 92.69 229 ARG A C 1
ATOM 1772 O O . ARG A 1 229 ? 4.863 -7.279 -10.673 1.00 92.69 229 ARG A O 1
ATOM 1779 N N . ARG A 1 230 ? 4.379 -7.199 -8.468 1.00 93.50 230 ARG A N 1
ATOM 1780 C CA . ARG A 1 230 ? 5.691 -6.705 -8.021 1.00 93.50 230 ARG A CA 1
ATOM 1781 C C . ARG A 1 230 ? 6.819 -7.615 -8.489 1.00 93.50 230 ARG A C 1
ATOM 1783 O O . ARG A 1 230 ? 7.779 -7.126 -9.079 1.00 93.50 230 ARG A O 1
ATOM 1790 N N . ASP A 1 231 ? 6.709 -8.924 -8.287 1.00 91.25 231 ASP A N 1
ATOM 1791 C CA . ASP A 1 231 ? 7.793 -9.859 -8.618 1.00 91.25 231 ASP A CA 1
ATOM 1792 C C . ASP A 1 231 ? 8.026 -9.969 -10.131 1.00 91.25 231 ASP A C 1
ATOM 1794 O O . ASP A 1 231 ? 9.174 -9.956 -10.609 1.00 91.25 231 ASP A O 1
ATOM 1798 N N . ARG A 1 232 ? 6.939 -9.959 -10.916 1.00 91.19 232 ARG A N 1
ATOM 1799 C CA . ARG A 1 232 ? 7.016 -9.849 -12.380 1.00 91.19 232 ARG A CA 1
ATOM 1800 C C . ARG A 1 232 ? 7.711 -8.554 -12.805 1.00 91.19 232 ARG A C 1
ATOM 1802 O O . ARG A 1 232 ? 8.584 -8.579 -13.676 1.00 91.19 232 ARG A O 1
ATOM 1809 N N . LEU A 1 233 ? 7.352 -7.422 -12.202 1.00 91.81 233 LEU A N 1
ATOM 1810 C CA . LEU A 1 233 ? 7.878 -6.110 -12.582 1.00 91.81 233 LEU A CA 1
ATOM 1811 C C . LEU A 1 233 ? 9.311 -5.875 -12.106 1.00 91.81 233 LEU A C 1
ATOM 1813 O O . LEU A 1 233 ? 10.099 -5.298 -12.850 1.00 91.81 233 LEU A O 1
ATOM 1817 N N . ARG A 1 234 ? 9.709 -6.430 -10.961 1.00 91.94 234 ARG A N 1
ATOM 1818 C CA . ARG A 1 234 ? 11.107 -6.470 -10.512 1.00 91.94 234 ARG A CA 1
ATOM 1819 C C . ARG A 1 234 ? 11.999 -7.189 -11.520 1.00 91.94 234 ARG A C 1
ATOM 1821 O O . ARG A 1 234 ? 13.100 -6.720 -11.819 1.00 91.94 234 ARG A O 1
ATOM 1828 N N . THR A 1 235 ? 11.520 -8.303 -12.069 1.00 89.69 235 THR A N 1
ATOM 1829 C CA . THR A 1 235 ? 12.230 -9.040 -13.124 1.00 89.69 235 THR A CA 1
ATOM 1830 C C . THR A 1 235 ? 12.343 -8.203 -14.399 1.00 89.69 235 THR A C 1
ATOM 1832 O O . THR A 1 235 ? 13.434 -8.065 -14.949 1.00 89.69 235 THR A O 1
ATOM 1835 N N . ARG A 1 236 ? 11.253 -7.552 -14.821 1.00 87.25 236 ARG A N 1
ATOM 1836 C CA . ARG A 1 236 ? 11.250 -6.663 -15.996 1.00 87.25 236 ARG A CA 1
ATOM 1837 C C . ARG A 1 236 ? 12.181 -5.456 -15.822 1.00 87.25 236 ARG A C 1
ATOM 1839 O O . ARG A 1 236 ? 12.956 -5.164 -16.724 1.00 87.25 236 ARG A O 1
ATOM 1846 N N . ALA A 1 237 ? 12.178 -4.801 -14.662 1.00 90.00 237 ALA A N 1
ATOM 1847 C CA . ALA A 1 237 ? 13.083 -3.691 -14.356 1.00 90.00 237 ALA A CA 1
ATOM 1848 C C . ALA A 1 237 ? 14.559 -4.111 -14.356 1.00 90.00 237 ALA A C 1
ATOM 1850 O O . ALA A 1 237 ? 15.438 -3.331 -14.724 1.00 90.00 237 ALA A O 1
ATOM 1851 N N . ARG A 1 238 ? 14.852 -5.358 -13.969 1.00 92.00 238 ARG A N 1
ATOM 1852 C CA . ARG A 1 238 ? 16.193 -5.935 -14.106 1.00 92.00 238 ARG A CA 1
ATOM 1853 C C . ARG A 1 238 ? 16.583 -6.113 -15.575 1.00 92.00 238 ARG A C 1
ATOM 1855 O O . ARG A 1 238 ? 17.703 -5.762 -15.925 1.00 92.00 238 ARG A O 1
ATOM 1862 N N . TRP A 1 239 ? 15.685 -6.617 -16.420 1.00 90.69 239 TRP A N 1
ATOM 1863 C CA . TRP A 1 239 ? 15.951 -6.757 -17.855 1.00 90.69 239 TRP A CA 1
ATOM 1864 C C . TRP A 1 239 ? 16.196 -5.411 -18.528 1.00 90.69 239 TRP A C 1
ATOM 1866 O O . TRP A 1 239 ? 17.245 -5.252 -19.135 1.00 90.69 239 TRP A O 1
ATOM 1876 N N . MET A 1 240 ? 15.356 -4.400 -18.279 1.00 90.12 240 MET A N 1
ATOM 1877 C CA . MET A 1 240 ? 15.585 -3.055 -18.827 1.00 90.12 240 MET A CA 1
ATOM 1878 C C . MET A 1 240 ? 16.977 -2.500 -18.474 1.00 90.12 240 MET A C 1
ATOM 1880 O O . MET A 1 240 ? 17.662 -1.927 -19.319 1.00 90.12 240 MET A O 1
ATOM 1884 N N . ARG A 1 241 ? 17.432 -2.700 -17.226 1.00 91.75 241 ARG A N 1
ATOM 1885 C CA . ARG A 1 241 ? 18.790 -2.316 -16.798 1.00 91.75 241 ARG A CA 1
ATOM 1886 C C . ARG A 1 241 ? 19.878 -3.056 -17.570 1.00 91.75 241 ARG A C 1
ATOM 1888 O O . ARG A 1 241 ? 20.894 -2.445 -17.911 1.00 91.75 241 ARG A O 1
ATOM 1895 N N . ASN A 1 242 ? 19.687 -4.349 -17.809 1.00 91.06 242 ASN A N 1
ATOM 1896 C CA . ASN A 1 242 ? 20.635 -5.172 -18.549 1.00 91.06 242 ASN A CA 1
ATOM 1897 C C . ASN A 1 242 ? 20.695 -4.755 -20.023 1.00 91.06 242 ASN A C 1
ATOM 1899 O O . ASN A 1 242 ? 21.795 -4.558 -20.532 1.00 91.06 242 ASN A O 1
ATOM 1903 N N . ASP A 1 243 ? 19.548 -4.533 -20.662 1.00 89.00 243 ASP A N 1
ATOM 1904 C CA . ASP A 1 243 ? 19.448 -4.177 -22.082 1.00 89.00 243 ASP A CA 1
ATOM 1905 C C . ASP A 1 243 ? 20.111 -2.817 -22.357 1.00 89.00 243 ASP A C 1
ATOM 1907 O O . ASP A 1 243 ? 21.005 -2.698 -23.197 1.00 89.00 243 ASP A O 1
ATOM 1911 N N . VAL A 1 244 ? 19.798 -1.803 -21.540 1.00 87.19 244 VAL A N 1
ATOM 1912 C CA . VAL A 1 244 ? 20.455 -0.483 -21.602 1.00 87.19 244 VAL A CA 1
ATOM 1913 C C . VAL A 1 244 ? 21.963 -0.582 -21.337 1.00 87.19 244 VAL A C 1
ATOM 1915 O O . VAL A 1 244 ? 22.757 0.176 -21.902 1.00 87.19 244 VAL A O 1
ATOM 1918 N N . SER A 1 245 ? 22.393 -1.494 -20.462 1.00 86.81 245 SER A N 1
ATOM 1919 C CA . SER A 1 245 ? 23.818 -1.688 -20.172 1.00 86.81 245 SER A CA 1
ATOM 1920 C C . SER A 1 245 ? 24.556 -2.389 -21.312 1.00 86.81 245 SER A C 1
ATOM 1922 O O . SER A 1 245 ? 25.711 -2.049 -21.562 1.00 86.81 245 SER A O 1
ATOM 1924 N N . ALA A 1 246 ? 23.898 -3.305 -22.025 1.00 85.12 246 ALA A N 1
ATOM 1925 C CA . ALA A 1 246 ? 24.460 -4.010 -23.173 1.00 85.12 246 ALA A CA 1
ATOM 1926 C C . ALA A 1 246 ? 24.731 -3.075 -24.365 1.00 85.12 246 ALA A C 1
ATOM 1928 O O . ALA A 1 246 ? 25.706 -3.271 -25.085 1.00 85.12 246 ALA A O 1
ATOM 1929 N N . LEU A 1 247 ? 23.951 -2.005 -24.548 1.00 76.38 247 LEU A N 1
ATOM 1930 C CA . LEU A 1 247 ? 24.238 -1.017 -25.596 1.00 76.38 247 LEU A CA 1
ATOM 1931 C C . LEU A 1 247 ? 25.511 -0.197 -25.332 1.00 76.38 247 LEU A C 1
ATOM 1933 O O . LEU A 1 247 ? 26.194 0.196 -26.274 1.00 76.38 247 LEU A O 1
ATOM 1937 N N . LYS A 1 248 ? 25.896 0.022 -24.066 1.00 68.75 248 LYS A N 1
ATOM 1938 C CA . LYS A 1 248 ? 27.117 0.782 -23.714 1.00 68.75 248 LYS A CA 1
ATOM 1939 C C . LYS A 1 248 ? 28.414 0.101 -24.156 1.00 68.75 248 LYS A C 1
ATOM 1941 O O . LYS A 1 248 ? 29.459 0.751 -24.229 1.00 68.75 248 LYS A O 1
ATOM 1946 N N . SER A 1 249 ? 28.393 -1.215 -24.348 1.00 64.75 249 SER A N 1
ATOM 1947 C CA . SER A 1 249 ? 29.569 -1.963 -24.792 1.00 64.75 249 SER A CA 1
ATOM 1948 C C . SER A 1 249 ? 29.729 -1.966 -26.314 1.00 64.75 249 SER A C 1
ATOM 1950 O O . SER A 1 249 ? 30.754 -2.456 -26.788 1.00 64.75 249 SER A O 1
ATOM 1952 N N . ARG A 1 250 ? 28.786 -1.391 -27.079 1.00 66.38 250 ARG A N 1
ATOM 1953 C CA . ARG A 1 250 ? 28.907 -1.268 -28.538 1.00 66.38 250 ARG A CA 1
ATOM 1954 C C . ARG A 1 250 ? 29.888 -0.141 -28.927 1.00 66.38 250 ARG A C 1
ATOM 1956 O O . ARG A 1 250 ? 29.746 0.970 -28.416 1.00 66.38 250 ARG A O 1
ATOM 1963 N N . PRO A 1 251 ? 30.851 -0.391 -29.841 1.00 59.19 251 PRO A N 1
ATOM 1964 C CA . PRO A 1 251 ? 31.864 0.594 -30.250 1.00 59.19 251 PRO A CA 1
ATOM 1965 C C . PRO A 1 251 ? 31.270 1.911 -30.768 1.00 59.19 251 PRO A C 1
ATOM 1967 O O . PRO A 1 251 ? 31.647 2.978 -30.301 1.00 59.19 251 PRO A O 1
ATOM 1970 N N . ALA A 1 252 ? 30.245 1.832 -31.620 1.00 58.66 252 ALA A N 1
ATOM 1971 C CA . ALA A 1 252 ? 29.609 2.994 -32.243 1.00 58.66 252 ALA A CA 1
ATOM 1972 C C . ALA A 1 252 ? 28.907 3.954 -31.257 1.00 58.66 252 ALA A C 1
ATOM 1974 O O . ALA A 1 252 ? 28.687 5.108 -31.593 1.00 58.66 252 ALA A O 1
ATOM 1975 N N . VAL A 1 253 ? 28.587 3.507 -30.035 1.00 57.44 253 VAL A N 1
ATOM 1976 C CA . VAL A 1 253 ? 28.040 4.362 -28.961 1.00 57.44 253 VAL A CA 1
ATOM 1977 C C . VAL A 1 253 ? 29.161 5.029 -28.150 1.00 57.44 253 VAL A C 1
ATOM 1979 O O . VAL A 1 253 ? 28.966 6.104 -27.586 1.00 57.44 253 VAL A O 1
ATOM 1982 N N . ARG A 1 254 ? 30.344 4.400 -28.075 1.00 58.12 254 ARG A N 1
ATOM 1983 C CA . ARG A 1 254 ? 31.518 4.933 -27.363 1.00 58.12 254 ARG A CA 1
ATOM 1984 C C . ARG A 1 254 ? 32.206 6.057 -28.128 1.00 58.12 254 ARG A C 1
ATOM 1986 O O . ARG A 1 254 ? 32.674 6.989 -27.489 1.00 58.12 254 ARG A O 1
ATOM 1993 N N . ASP A 1 255 ? 32.247 5.960 -29.455 1.00 51.41 255 ASP A N 1
ATOM 1994 C CA . ASP A 1 255 ? 32.979 6.897 -30.318 1.00 51.41 255 ASP A CA 1
ATOM 1995 C C . ASP A 1 255 ? 32.212 8.211 -30.587 1.00 51.41 255 ASP A C 1
ATOM 1997 O O . ASP A 1 255 ? 32.759 9.146 -31.167 1.00 51.41 255 ASP A O 1
ATOM 2001 N N . SER A 1 256 ? 30.951 8.299 -30.150 1.00 48.81 256 SER A N 1
ATOM 2002 C CA . SER A 1 256 ? 30.089 9.491 -30.223 1.00 48.81 256 SER A CA 1
ATOM 2003 C C . SER A 1 256 ? 30.041 10.324 -28.925 1.00 48.81 256 SER A C 1
ATOM 2005 O O . SER A 1 256 ? 29.186 11.202 -28.805 1.00 48.81 256 SER A O 1
ATOM 2007 N N . ALA A 1 257 ? 30.909 10.030 -27.947 1.00 45.97 257 ALA A N 1
ATOM 2008 C CA . ALA A 1 257 ? 31.052 10.743 -26.668 1.00 45.97 257 ALA A CA 1
ATOM 2009 C C . ALA A 1 257 ? 32.343 11.574 -26.626 1.00 45.97 257 ALA A C 1
ATOM 2011 O O . ALA A 1 257 ? 32.303 12.662 -26.007 1.00 45.97 257 ALA A O 1
#

pLDDT: mean 87.27, std 12.13, range [38.94, 97.88]

Organism: Halobacterium salinarum (strain ATCC 33171 / DSM 3754 / JCM 8978 / NBRC 102687 / NCIMB 764 / 91-R6) (NCBI:txid2597657)

Radius of gyration: 24.12 Å; chains: 1; bounding box: 61×37×75 Å

Foldseek 3Di:
DQDPFDELVDDCVCLVVLLVVLLVVLCVLPVVLSCLLCVLLVVVLCLLLDPPRPQQLSQVQDVVSLVSNLVSLLCCCVVPNPVVSVVVCVVVVHDPVSSLLSLLSSLLSLLSQLSVLLVLLVVLLVLLVVLLVLLVVLLVVLVVVLVPPDDPPQPVPHDDSLNSLVVLVVSLVSNVVSLSSSSSSLSSSSSSNSVSVSSCVVSVDDQVSRRRHHYDPCSVVSSVVSSVSSVVSVVSSVVSVVSSVVVVPDPVNVVVD

Sequence (257 aa):
MSRNKIALTGPYDGLEEARRACTADLKETSPELYDACNGYTESLIAEVSASGNAIPGSALTDDKDLAVFRQFIKQQHTEYWFADLNGRGSTADLGWDAFRSLVVRYAEHAYLNAFGAYRAATEQLSQIERSRQEVSELLAEIEGRLDGDSAAVIADGEATPQELLTSAKRTVATATQQLDTAQTEISNAHAYHAVGDCYQTEYDIESESFSDVSLADDADWFLQDLRHRRDRLRTRARWMRNDVSALKSRPAVRDSA